Protein AF-A0A930N0J8-F1 (afdb_monomer)

Secondary structure (DSSP, 8-state):
--------------SSSHHHHHHHHHHHHHHHHHHHHTS-SS--------------------EEEEEEEEEEESSSEEESSTTS-HHHHHHHIIIIIHHHHHHHHTTTHHHH---GGG--EEEEEEEEEEEEE-TTS-EEEEEEEEEEEE--GGGHHHHHHHHHHS-SS-EEEE---SS-EEEEEEEETTEEEEEEEETTS-HHHHHHHHHHHTT----

Structure (mmCIF, N/CA/C/O backbone):
data_AF-A0A930N0J8-F1
#
_entry.id   AF-A0A930N0J8-F1
#
loop_
_atom_site.group_PDB
_atom_site.id
_atom_site.type_symbol
_atom_site.label_atom_id
_atom_site.label_alt_id
_atom_site.label_comp_id
_atom_site.label_asym_id
_atom_site.label_entity_id
_atom_site.label_seq_id
_atom_site.pdbx_PDB_ins_code
_atom_site.Cartn_x
_atom_site.Cartn_y
_atom_site.Cartn_z
_atom_site.occupancy
_atom_site.B_iso_or_equiv
_atom_site.auth_seq_id
_atom_site.auth_comp_id
_atom_site.auth_asym_id
_atom_site.auth_atom_id
_atom_site.pdbx_PDB_model_num
ATOM 1 N N . MET A 1 1 ? 17.082 55.691 49.654 1.00 39.12 1 MET A N 1
ATOM 2 C CA . MET A 1 1 ? 15.892 55.196 48.925 1.00 39.12 1 MET A CA 1
ATOM 3 C C . MET A 1 1 ? 16.094 55.458 47.441 1.00 39.12 1 MET A C 1
ATOM 5 O O . MET A 1 1 ? 16.153 56.615 47.057 1.00 39.12 1 MET A O 1
ATOM 9 N N . LYS A 1 2 ? 16.298 54.411 46.633 1.00 41.03 2 LYS A N 1
ATOM 10 C CA . LYS A 1 2 ? 16.442 54.502 45.169 1.00 41.03 2 LYS A CA 1
ATOM 11 C C . LYS A 1 2 ? 15.221 53.832 44.535 1.00 41.03 2 LYS A C 1
ATOM 13 O O . LYS A 1 2 ? 14.945 52.677 44.855 1.00 41.03 2 LYS A O 1
ATOM 18 N N . LEU A 1 3 ? 14.477 54.574 43.712 1.00 36.47 3 LEU A N 1
ATOM 19 C CA . LEU A 1 3 ? 13.328 54.068 42.960 1.00 36.47 3 LEU A CA 1
ATOM 20 C C . LEU A 1 3 ? 13.784 52.970 41.984 1.00 36.47 3 LEU A C 1
ATOM 22 O O . LEU A 1 3 ? 14.744 53.157 41.241 1.00 36.47 3 LEU A O 1
ATOM 26 N N . ARG A 1 4 ? 13.085 51.829 41.984 1.00 38.75 4 ARG A N 1
ATOM 27 C CA . ARG A 1 4 ? 13.180 50.814 40.928 1.00 38.75 4 ARG A CA 1
ATOM 28 C C . ARG A 1 4 ? 12.358 51.291 39.732 1.00 38.75 4 ARG A C 1
ATOM 30 O O . ARG A 1 4 ? 11.132 51.247 39.785 1.00 38.75 4 ARG A O 1
ATOM 37 N N . GLU A 1 5 ? 13.019 51.713 38.662 1.00 43.97 5 GLU A N 1
ATOM 38 C CA . GLU A 1 5 ? 12.367 51.925 37.369 1.00 43.97 5 GLU A CA 1
ATOM 39 C C . GLU A 1 5 ? 12.076 50.572 36.711 1.00 43.97 5 GLU A C 1
ATOM 41 O O . GLU A 1 5 ? 12.981 49.831 36.320 1.00 43.97 5 GLU A O 1
ATOM 46 N N . ILE A 1 6 ? 10.791 50.240 36.590 1.00 47.41 6 ILE A N 1
ATOM 47 C CA . ILE A 1 6 ? 10.314 49.095 35.816 1.00 47.41 6 ILE A CA 1
ATOM 48 C C . ILE A 1 6 ? 10.402 49.479 34.337 1.00 47.41 6 ILE A C 1
ATOM 50 O O . ILE A 1 6 ? 9.500 50.109 33.790 1.00 47.41 6 ILE A O 1
ATOM 54 N N . HIS A 1 7 ? 11.493 49.097 33.679 1.00 39.03 7 HIS A N 1
ATOM 55 C CA . HIS A 1 7 ? 11.584 49.178 32.226 1.00 39.03 7 HIS A CA 1
ATOM 56 C C . HIS A 1 7 ? 10.844 47.986 31.617 1.00 39.03 7 HIS A C 1
ATOM 58 O O . HIS A 1 7 ? 11.277 46.837 31.699 1.00 39.03 7 HIS A O 1
ATOM 64 N N . ARG A 1 8 ? 9.691 48.264 31.008 1.00 40.34 8 ARG A N 1
ATOM 65 C CA . ARG A 1 8 ? 8.953 47.304 30.187 1.00 40.34 8 ARG A CA 1
ATOM 66 C C . ARG A 1 8 ? 9.750 47.061 28.904 1.00 40.34 8 ARG A C 1
ATOM 68 O O . ARG A 1 8 ? 9.771 47.914 28.023 1.00 40.34 8 ARG A O 1
ATOM 75 N N . VAL A 1 9 ? 10.378 45.895 28.780 1.00 40.72 9 VAL A N 1
ATOM 76 C CA . VAL A 1 9 ? 10.936 45.438 27.501 1.00 40.72 9 VAL A CA 1
ATOM 77 C C . VAL A 1 9 ? 9.766 45.048 26.600 1.00 40.72 9 VAL A C 1
ATOM 79 O O . VAL A 1 9 ? 9.185 43.973 26.733 1.00 40.72 9 VAL A O 1
ATOM 82 N N . VAL A 1 10 ? 9.376 45.958 25.712 1.00 40.47 10 VAL A N 1
ATOM 83 C CA . VAL A 1 10 ? 8.463 45.666 24.605 1.00 40.47 10 VAL A CA 1
ATOM 84 C C . VAL A 1 10 ? 9.314 45.193 23.430 1.00 40.47 10 VAL A C 1
ATOM 86 O O . VAL A 1 10 ? 10.113 45.955 22.891 1.00 40.47 10 VAL A O 1
ATOM 89 N N . SER A 1 11 ? 9.148 43.931 23.031 1.00 36.12 11 SER A N 1
ATOM 90 C CA . SER A 1 11 ? 9.659 43.444 21.749 1.00 36.12 11 SER A CA 1
ATOM 91 C C . SER A 1 11 ? 8.853 44.092 20.621 1.00 36.12 11 SER A C 1
ATOM 93 O O . SER A 1 11 ? 7.740 43.669 20.312 1.00 36.12 11 SER A O 1
ATOM 95 N N . ASN A 1 12 ? 9.404 45.146 20.021 1.00 45.00 12 ASN A N 1
ATOM 96 C CA . ASN A 1 12 ? 8.947 45.670 18.737 1.00 45.00 12 ASN A CA 1
ATOM 97 C C . ASN A 1 12 ? 9.607 44.851 17.625 1.00 45.00 12 ASN A C 1
ATOM 99 O O . ASN A 1 12 ? 10.662 45.217 17.109 1.00 45.00 12 ASN A O 1
ATOM 103 N N . GLN A 1 13 ? 8.998 43.727 17.254 1.00 43.38 13 GLN A N 1
ATOM 104 C CA . GLN A 1 13 ? 9.454 42.938 16.112 1.00 43.38 13 GLN A CA 1
ATOM 105 C C . GLN A 1 13 ? 8.285 42.597 15.186 1.00 43.38 13 GLN A C 1
ATOM 107 O O . GLN A 1 13 ? 7.874 41.452 15.050 1.00 43.38 13 GLN A O 1
ATOM 112 N N . THR A 1 14 ? 7.746 43.623 14.527 1.00 44.25 14 THR A N 1
ATOM 113 C CA . THR A 1 14 ? 6.679 43.490 13.519 1.00 44.25 14 THR A CA 1
ATOM 114 C C . THR A 1 14 ? 7.153 43.661 12.076 1.00 44.25 14 THR A C 1
ATOM 116 O O . THR A 1 14 ? 6.328 43.700 11.171 1.00 44.25 14 THR A O 1
ATOM 119 N N . ILE A 1 15 ? 8.461 43.724 11.799 1.00 48.19 15 ILE A N 1
ATOM 120 C CA . ILE A 1 15 ? 8.955 43.868 10.418 1.00 48.19 15 ILE A CA 1
ATOM 121 C C . ILE A 1 15 ? 10.244 43.060 10.226 1.00 48.19 15 ILE A C 1
ATOM 123 O O . ILE A 1 15 ? 11.336 43.599 10.371 1.00 48.19 15 ILE A O 1
ATOM 127 N N . LYS A 1 16 ? 10.150 41.759 9.906 1.00 41.06 16 LYS A N 1
ATOM 128 C CA . LYS A 1 16 ? 11.307 41.032 9.331 1.00 41.06 16 LYS A CA 1
ATOM 129 C C . LYS A 1 16 ? 11.035 39.773 8.496 1.00 41.06 16 LYS A C 1
ATOM 131 O O . LYS A 1 16 ? 11.996 39.216 7.984 1.00 41.06 16 LYS A O 1
ATOM 136 N N . ASN A 1 17 ? 9.783 39.366 8.259 1.00 41.06 17 ASN A N 1
ATOM 137 C CA . ASN A 1 17 ? 9.509 38.128 7.499 1.00 41.06 17 ASN A CA 1
ATOM 138 C C . ASN A 1 17 ? 8.880 38.338 6.114 1.00 41.06 17 ASN A C 1
ATOM 140 O O . ASN A 1 17 ? 8.874 37.419 5.302 1.00 41.06 17 ASN A O 1
ATOM 144 N N . THR A 1 18 ? 8.402 39.540 5.789 1.00 38.47 18 THR A N 1
ATOM 145 C CA . THR A 1 18 ? 7.712 39.779 4.509 1.00 38.47 18 THR A CA 1
ATOM 146 C C . THR A 1 18 ? 8.677 39.980 3.337 1.00 38.47 18 THR A C 1
ATOM 148 O O . THR A 1 18 ? 8.346 39.659 2.198 1.00 38.47 18 THR A O 1
ATOM 151 N N . TYR A 1 19 ? 9.890 40.477 3.600 1.00 36.91 19 TYR A N 1
ATOM 152 C CA . TYR A 1 19 ? 10.878 40.731 2.547 1.00 36.91 19 TYR A CA 1
ATOM 153 C C . TYR A 1 19 ? 11.570 39.447 2.075 1.00 36.91 19 TYR A C 1
ATOM 155 O O . TYR A 1 19 ? 11.772 39.278 0.878 1.00 36.91 19 TYR A O 1
ATOM 163 N N . LEU A 1 20 ? 11.848 38.500 2.975 1.00 38.47 20 LEU A N 1
ATOM 164 C CA . LEU A 1 20 ? 12.579 37.267 2.652 1.00 38.47 20 LEU A CA 1
ATOM 165 C C . LEU A 1 20 ? 11.786 36.331 1.719 1.00 38.47 20 LEU A C 1
ATOM 167 O O . LEU A 1 20 ? 12.357 35.744 0.803 1.00 38.47 20 LEU A O 1
ATOM 171 N N . VAL A 1 21 ? 10.458 36.279 1.874 1.00 40.66 21 VAL A N 1
ATOM 172 C CA . VAL A 1 21 ? 9.562 35.492 1.004 1.00 40.66 21 VAL A CA 1
ATOM 173 C C . VAL A 1 21 ? 9.484 36.079 -0.410 1.00 40.66 21 VAL A C 1
ATOM 175 O O . VAL A 1 21 ? 9.477 35.331 -1.385 1.00 40.66 21 VAL A O 1
ATOM 178 N N . LYS A 1 22 ? 9.491 37.414 -0.552 1.00 39.16 22 LYS A N 1
ATOM 179 C CA . LYS A 1 22 ? 9.454 38.071 -1.871 1.00 39.16 22 LYS A CA 1
ATOM 180 C C . LYS A 1 22 ? 10.703 37.778 -2.705 1.00 39.16 22 LYS A C 1
ATOM 182 O O . LYS A 1 22 ? 10.576 37.523 -3.898 1.00 39.16 22 LYS A O 1
ATOM 187 N N . TYR A 1 23 ? 11.887 37.773 -2.090 1.00 43.28 23 TYR A N 1
ATOM 188 C CA . TYR A 1 23 ? 13.125 37.468 -2.814 1.00 43.28 23 TYR A CA 1
ATOM 189 C C . TYR A 1 23 ? 13.224 35.990 -3.207 1.00 43.28 23 TYR A C 1
ATOM 191 O O . TYR A 1 23 ? 13.693 35.700 -4.303 1.00 43.28 23 TYR A O 1
ATOM 199 N N . PHE A 1 24 ? 12.724 35.066 -2.380 1.00 45.41 24 PHE A N 1
ATOM 200 C CA . PHE A 1 24 ? 12.765 33.632 -2.688 1.00 45.41 24 PHE A CA 1
ATOM 201 C C . PHE A 1 24 ? 11.852 33.258 -3.867 1.00 45.41 24 PHE A C 1
ATOM 203 O O . PHE A 1 24 ? 12.261 32.510 -4.752 1.00 45.41 24 PHE A O 1
ATOM 210 N N . VAL A 1 25 ? 10.644 33.833 -3.926 1.00 52.09 25 VAL A N 1
ATOM 211 C CA . VAL A 1 25 ? 9.700 33.601 -5.034 1.00 52.09 25 VAL A CA 1
ATOM 212 C C . VAL A 1 25 ? 10.220 34.215 -6.334 1.00 52.09 25 VAL A C 1
ATOM 214 O O . VAL A 1 25 ? 10.219 33.546 -7.365 1.00 52.09 25 VAL A O 1
ATOM 217 N N . SER A 1 26 ? 10.735 35.449 -6.294 1.00 46.44 26 SER A N 1
ATOM 218 C CA . SER A 1 26 ? 11.316 36.079 -7.486 1.00 46.44 26 SER A CA 1
ATOM 219 C C . SER A 1 26 ? 12.571 35.355 -7.980 1.00 46.44 26 SER A C 1
ATOM 221 O O . SER A 1 26 ? 12.750 35.229 -9.187 1.00 46.44 26 SER A O 1
ATOM 223 N N . PHE A 1 27 ? 13.412 34.831 -7.081 1.00 50.72 27 PHE A N 1
ATOM 224 C CA . PHE A 1 27 ? 14.587 34.044 -7.462 1.00 50.72 27 PHE A CA 1
ATOM 225 C C . PHE A 1 27 ? 14.191 32.713 -8.114 1.00 50.72 27 PHE A C 1
ATOM 227 O O . PHE A 1 27 ? 14.761 32.343 -9.135 1.00 50.72 27 PHE A O 1
ATOM 234 N N . PHE A 1 28 ? 13.166 32.031 -7.592 1.00 52.44 28 PHE A N 1
ATOM 235 C CA . PHE A 1 28 ? 12.668 30.783 -8.173 1.00 52.44 28 PHE A CA 1
ATOM 236 C C . PHE A 1 28 ? 12.052 31.001 -9.562 1.00 52.44 28 PHE A C 1
ATOM 238 O O . PHE A 1 28 ? 12.331 30.245 -10.490 1.00 52.44 28 PHE A O 1
ATOM 245 N N . VAL A 1 29 ? 11.270 32.069 -9.749 1.00 53.34 29 VAL A N 1
ATOM 246 C CA . VAL A 1 29 ? 10.696 32.421 -11.060 1.00 53.34 29 VAL A CA 1
ATOM 247 C C . VA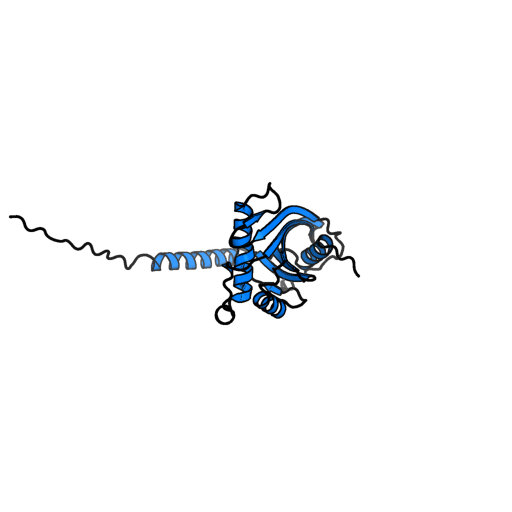L A 1 29 ? 11.793 32.785 -12.065 1.00 53.34 29 VAL A C 1
ATOM 249 O O . VAL A 1 29 ? 11.749 32.324 -13.205 1.00 53.34 29 VAL A O 1
ATOM 252 N N . LEU A 1 30 ? 12.813 33.542 -11.645 1.00 51.47 30 LEU A N 1
ATOM 253 C CA . LEU A 1 30 ? 13.926 33.931 -12.515 1.00 51.47 30 LEU A CA 1
ATOM 254 C C . LEU A 1 30 ? 14.804 32.730 -12.905 1.00 51.47 30 LEU A C 1
ATOM 256 O O . LEU A 1 30 ? 15.199 32.615 -14.061 1.00 51.47 30 LEU A O 1
ATOM 260 N N . PHE A 1 31 ? 15.063 31.806 -11.974 1.00 55.22 31 PHE A N 1
ATOM 261 C CA . PHE A 1 31 ? 15.850 30.598 -12.238 1.00 55.22 31 PHE A CA 1
ATOM 262 C C . PHE A 1 31 ? 15.134 29.650 -13.216 1.00 55.22 31 PHE A C 1
ATOM 264 O O . PHE A 1 31 ? 15.762 29.121 -14.130 1.00 55.22 31 PHE A O 1
ATOM 271 N N . ASN A 1 32 ? 13.807 29.510 -13.103 1.00 51.34 32 ASN A N 1
ATOM 272 C CA . ASN A 1 32 ? 13.008 28.744 -14.068 1.00 51.34 32 ASN A CA 1
ATOM 273 C C . ASN A 1 32 ? 12.959 29.420 -15.454 1.00 51.34 32 ASN A C 1
ATOM 275 O O . ASN A 1 32 ? 13.090 28.743 -16.469 1.00 51.34 32 ASN A O 1
ATOM 279 N N . LEU A 1 33 ? 12.847 30.752 -15.524 1.00 51.88 33 LEU A N 1
ATOM 280 C CA . LEU A 1 33 ? 12.885 31.500 -16.793 1.00 51.88 33 LEU A CA 1
ATOM 281 C C . LEU A 1 33 ? 14.251 31.430 -17.497 1.00 51.88 33 LEU A C 1
ATOM 283 O O . LEU A 1 33 ? 14.313 31.390 -18.728 1.00 51.88 33 LEU A O 1
ATOM 287 N N . LEU A 1 34 ? 15.347 31.374 -16.739 1.00 49.16 34 LEU A N 1
ATOM 288 C CA . LEU A 1 34 ? 16.695 31.195 -17.286 1.00 49.16 34 LEU A CA 1
ATOM 289 C C . LEU A 1 34 ? 16.916 29.774 -17.831 1.00 49.16 34 LEU A C 1
ATOM 291 O O . LEU A 1 34 ? 17.590 29.611 -18.847 1.00 49.16 34 LEU A O 1
ATOM 295 N N . PHE A 1 35 ? 16.293 28.758 -17.228 1.00 49.25 35 PHE A N 1
ATOM 296 C CA . PHE A 1 35 ? 16.301 27.387 -17.757 1.00 49.25 35 PHE A CA 1
ATOM 297 C C . PHE A 1 35 ? 15.449 27.228 -19.024 1.00 49.25 35 PHE A C 1
ATOM 299 O O . PHE A 1 35 ? 15.808 26.461 -19.910 1.00 49.25 35 PHE A O 1
ATOM 306 N N . VAL A 1 36 ? 14.357 27.986 -19.157 1.00 49.09 36 VAL A N 1
ATOM 307 C CA . VAL A 1 36 ? 13.524 27.965 -20.372 1.00 49.09 36 VAL A CA 1
ATOM 308 C C . VAL A 1 36 ? 14.188 28.721 -21.531 1.00 49.09 36 VAL A C 1
ATOM 310 O O . VAL A 1 36 ? 14.097 28.287 -22.675 1.00 49.09 36 VAL A O 1
ATOM 313 N N . SER A 1 37 ? 14.907 29.814 -21.256 1.00 42.00 37 SER A N 1
ATOM 314 C CA . SER A 1 37 ? 15.548 30.637 -22.299 1.00 42.00 37 SER A CA 1
ATOM 315 C C . SER A 1 37 ? 16.919 30.127 -22.769 1.00 42.00 37 SER A C 1
ATOM 317 O O . SER A 1 37 ? 17.360 30.486 -23.858 1.00 42.00 37 SER A O 1
ATOM 319 N N . SER A 1 38 ? 17.575 29.244 -22.008 1.00 42.59 38 SER A N 1
ATOM 320 C CA . SER A 1 38 ? 18.830 28.590 -22.422 1.00 42.59 38 SER A CA 1
ATOM 321 C C . SER A 1 38 ? 18.627 27.382 -23.348 1.00 42.59 38 SER A C 1
ATOM 323 O O . SER A 1 38 ? 19.588 26.920 -23.959 1.00 42.59 38 SER A O 1
ATOM 325 N N . VAL A 1 39 ? 17.384 26.913 -23.523 1.00 44.16 39 VAL A N 1
ATOM 326 C CA . VAL A 1 39 ? 17.029 25.846 -24.482 1.00 44.16 39 VAL A CA 1
ATOM 327 C C . VAL A 1 39 ? 16.591 26.415 -25.843 1.00 44.16 39 VAL A C 1
ATOM 329 O O . VAL A 1 39 ? 16.524 25.695 -26.835 1.00 44.16 39 VAL A O 1
ATOM 332 N N . THR A 1 40 ? 16.371 27.727 -25.955 1.00 43.03 40 THR A N 1
ATOM 333 C CA . THR A 1 40 ? 15.938 28.381 -27.201 1.00 43.03 40 THR A CA 1
ATOM 334 C C . THR A 1 40 ? 17.083 29.103 -27.905 1.00 43.03 40 THR A C 1
ATOM 336 O O . THR A 1 40 ? 17.047 30.318 -28.072 1.00 43.03 40 THR A O 1
ATOM 339 N N . ALA A 1 41 ? 18.111 28.367 -28.322 1.00 40.25 41 ALA A N 1
ATOM 340 C CA . ALA A 1 41 ? 19.052 28.836 -29.340 1.00 40.25 41 ALA A CA 1
ATOM 341 C C . ALA A 1 41 ? 19.795 27.662 -29.991 1.00 40.25 41 ALA A C 1
ATOM 343 O O . ALA A 1 41 ? 21.007 27.528 -29.831 1.00 40.25 41 ALA A O 1
ATOM 344 N N . LYS A 1 42 ? 19.067 26.812 -30.723 1.00 33.81 42 LYS A N 1
ATOM 345 C CA . LYS A 1 42 ? 19.501 26.297 -32.030 1.00 33.81 42 LYS A CA 1
ATOM 346 C C . LYS A 1 42 ? 18.413 25.439 -32.671 1.00 33.81 42 LYS A C 1
ATOM 348 O O . LYS A 1 42 ? 17.952 24.464 -32.098 1.00 33.81 42 LYS A O 1
ATOM 353 N N . ASP A 1 43 ? 18.087 25.859 -33.883 1.00 32.88 43 ASP A N 1
ATOM 354 C CA . ASP A 1 43 ? 17.520 25.094 -34.984 1.00 32.88 43 ASP A CA 1
ATOM 355 C C . ASP A 1 43 ? 16.038 24.690 -34.936 1.00 32.88 43 ASP A C 1
ATOM 357 O O . ASP A 1 43 ? 15.552 23.815 -34.227 1.00 32.88 43 ASP A O 1
ATOM 361 N N . THR A 1 44 ? 15.337 25.389 -35.823 1.00 41.84 44 THR A N 1
ATOM 362 C CA . THR A 1 44 ? 14.033 25.145 -36.418 1.00 41.84 44 THR A CA 1
ATOM 363 C C . THR A 1 44 ? 13.789 23.687 -36.814 1.00 41.84 44 THR A C 1
ATOM 365 O O . THR A 1 44 ? 14.370 23.192 -37.775 1.00 41.84 44 THR A O 1
ATOM 368 N N . SER A 1 45 ? 12.802 23.054 -36.190 1.00 31.20 45 SER A N 1
ATOM 369 C CA . SER A 1 45 ? 11.738 22.332 -36.898 1.00 31.20 45 SER A CA 1
ATOM 370 C C . SER A 1 45 ? 10.544 22.203 -35.951 1.00 31.20 45 SER A C 1
ATOM 372 O O . SER A 1 45 ? 10.706 22.152 -34.735 1.00 31.20 45 SER A O 1
ATOM 374 N N . SER A 1 46 ? 9.331 22.274 -36.488 1.00 37.06 46 SER A N 1
ATOM 375 C CA . SER A 1 46 ? 8.085 22.259 -35.725 1.00 37.06 46 SER A CA 1
ATOM 376 C C . SER A 1 46 ? 7.969 20.998 -34.861 1.00 37.06 46 SER A C 1
ATOM 378 O O . SER A 1 46 ? 7.579 19.939 -35.352 1.00 37.06 46 SER A O 1
ATOM 380 N N . CYS A 1 47 ? 8.261 21.105 -33.566 1.00 29.94 47 CYS A N 1
ATOM 381 C CA . CYS A 1 47 ? 7.941 20.052 -32.614 1.00 29.94 47 CYS A CA 1
ATOM 382 C C . CYS A 1 47 ? 6.444 20.109 -32.311 1.00 29.94 47 CYS A C 1
ATOM 384 O O . CYS A 1 47 ? 5.990 20.817 -31.413 1.00 29.94 47 CYS A O 1
ATOM 386 N N . HIS A 1 48 ? 5.678 19.343 -33.085 1.00 28.09 48 HIS A N 1
ATOM 387 C CA . HIS A 1 48 ? 4.426 18.781 -32.609 1.00 28.09 48 HIS A CA 1
ATOM 388 C C . HIS A 1 48 ? 4.691 18.149 -31.239 1.00 28.09 48 HIS A C 1
ATOM 390 O O . HIS A 1 48 ? 5.422 17.167 -31.125 1.00 28.09 48 HIS A O 1
ATOM 396 N N . THR A 1 49 ? 4.112 18.718 -30.185 1.00 33.56 49 THR A N 1
ATOM 397 C CA . THR A 1 49 ? 3.981 18.077 -28.877 1.00 33.56 49 THR A CA 1
ATOM 398 C C . THR A 1 49 ? 3.000 16.919 -29.013 1.00 33.56 49 THR A C 1
ATOM 400 O O . THR A 1 49 ? 1.839 16.979 -28.621 1.00 33.56 49 THR A O 1
ATOM 403 N N . THR A 1 50 ? 3.473 15.844 -29.624 1.00 32.94 50 THR A N 1
ATOM 404 C CA . THR A 1 50 ? 2.883 14.519 -29.523 1.00 32.94 50 THR A CA 1
ATOM 405 C C . THR A 1 50 ? 3.934 13.691 -28.809 1.00 32.94 50 THR A C 1
ATOM 407 O O . THR A 1 50 ? 4.821 13.112 -29.425 1.00 32.94 50 THR A O 1
ATOM 410 N N . LEU A 1 51 ? 3.874 13.685 -27.474 1.00 36.72 51 LEU A N 1
ATOM 411 C CA . LEU A 1 51 ? 4.507 12.648 -26.660 1.00 36.72 51 LEU A CA 1
ATOM 412 C C . LEU A 1 51 ? 3.742 11.347 -26.938 1.00 36.72 51 LEU A C 1
ATOM 414 O O . LEU A 1 51 ? 2.896 10.904 -26.168 1.00 36.72 51 LEU A O 1
ATOM 418 N N . GLN A 1 52 ? 3.975 10.794 -28.125 1.00 30.72 52 GLN A N 1
ATOM 419 C CA . GLN A 1 52 ? 3.639 9.429 -28.470 1.00 30.72 52 GLN A CA 1
ATOM 420 C C . GLN A 1 52 ? 4.745 8.579 -27.850 1.00 30.72 52 GLN A C 1
ATOM 422 O O . GLN A 1 52 ? 5.783 8.346 -28.462 1.00 30.72 52 GLN A O 1
ATOM 427 N N . PHE A 1 53 ? 4.542 8.162 -26.599 1.00 35.62 53 PHE A N 1
ATOM 428 C CA . PHE A 1 53 ? 5.264 7.016 -26.060 1.00 35.62 53 PHE A CA 1
ATOM 429 C C . PHE A 1 53 ? 4.850 5.816 -26.906 1.00 35.62 53 PHE A C 1
ATOM 431 O O . PHE A 1 53 ? 3.754 5.272 -26.762 1.00 35.62 53 PHE A O 1
ATOM 438 N N . LEU A 1 54 ? 5.686 5.479 -27.882 1.00 33.00 54 LEU A N 1
ATOM 439 C CA . LEU A 1 54 ? 5.485 4.332 -28.748 1.00 33.00 54 LEU A CA 1
ATOM 440 C C . LEU A 1 54 ? 5.870 3.105 -27.924 1.00 33.00 54 LEU A C 1
ATOM 442 O O . LEU A 1 54 ? 7.023 2.693 -27.865 1.00 33.00 54 LEU A O 1
ATOM 446 N N . HIS A 1 55 ? 4.878 2.591 -27.204 1.00 43.00 55 HIS A N 1
ATOM 447 C CA . HIS A 1 55 ? 5.019 1.503 -26.256 1.00 43.00 55 HIS A CA 1
ATOM 448 C C . HIS A 1 55 ? 5.427 0.228 -27.017 1.00 43.00 55 HIS A C 1
ATOM 450 O O . HIS A 1 55 ? 4.610 -0.413 -27.680 1.00 43.00 55 HIS A O 1
ATOM 456 N N . LYS A 1 56 ? 6.716 -0.133 -26.976 1.00 42.84 56 LYS A N 1
ATOM 457 C CA . LYS A 1 56 ? 7.162 -1.466 -27.396 1.00 42.84 56 LYS A CA 1
ATOM 458 C C . LYS A 1 56 ? 6.711 -2.468 -26.334 1.00 42.84 56 LYS A C 1
ATOM 460 O O . LYS A 1 56 ? 7.401 -2.714 -25.347 1.00 42.84 56 LYS A O 1
ATOM 465 N N . ASP A 1 57 ? 5.554 -3.079 -26.562 1.00 47.62 57 ASP A N 1
ATOM 466 C CA . ASP A 1 57 ? 5.191 -4.345 -25.931 1.00 47.62 57 ASP A CA 1
ATOM 467 C C . ASP A 1 57 ? 6.289 -5.380 -26.231 1.00 47.62 57 ASP A C 1
ATOM 469 O O . ASP A 1 57 ? 6.464 -5.753 -27.388 1.00 47.62 57 ASP A O 1
ATOM 473 N N . SER A 1 58 ? 7.068 -5.811 -25.224 1.00 43.12 58 SER A N 1
ATOM 474 C CA . SER A 1 58 ? 7.683 -7.166 -25.152 1.00 43.12 58 SER A CA 1
ATOM 475 C C . SER A 1 58 ? 8.790 -7.372 -24.099 1.00 43.12 58 SER A C 1
ATOM 477 O O . SER A 1 58 ? 9.457 -8.407 -24.135 1.00 43.12 58 SER A O 1
ATOM 479 N N . CYS A 1 59 ? 9.012 -6.496 -23.114 1.00 43.91 59 CYS A N 1
ATOM 480 C CA . CYS A 1 59 ? 9.955 -6.852 -22.044 1.00 43.91 59 CYS A CA 1
ATOM 481 C C . CYS A 1 59 ? 9.280 -7.710 -20.966 1.00 43.91 59 CYS A C 1
ATOM 483 O O . CYS A 1 59 ? 8.429 -7.243 -20.216 1.00 43.91 59 CYS A O 1
ATOM 485 N N . LYS A 1 60 ? 9.702 -8.978 -20.887 1.00 47.47 60 LYS A N 1
ATOM 486 C CA .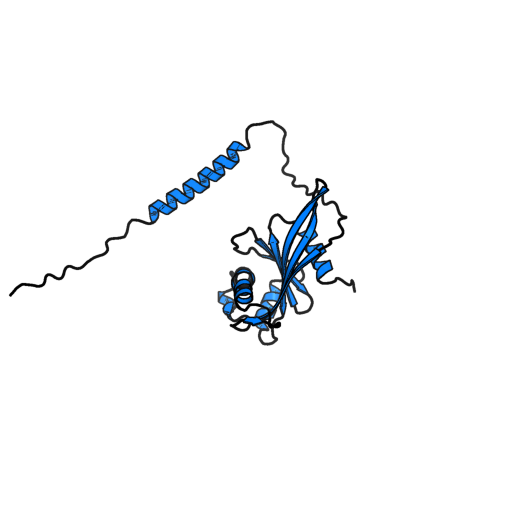 LYS A 1 60 ? 9.533 -9.849 -19.720 1.00 47.47 60 LYS A CA 1
ATOM 487 C C . LYS A 1 60 ? 9.953 -9.054 -18.475 1.00 47.47 60 LYS A C 1
ATOM 489 O O . LYS A 1 60 ? 11.115 -8.672 -18.361 1.00 47.47 60 LYS A O 1
ATOM 494 N N . THR A 1 61 ? 9.003 -8.732 -17.604 1.00 56.06 61 THR A N 1
ATOM 495 C CA . THR A 1 61 ? 9.237 -7.921 -16.4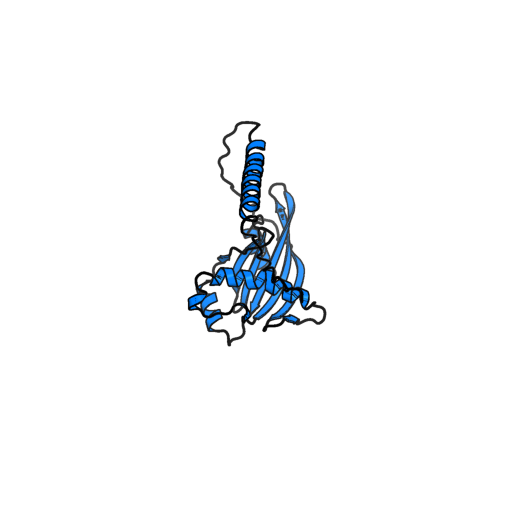05 1.00 56.06 61 THR A CA 1
ATOM 496 C C . THR A 1 61 ? 9.871 -8.784 -15.322 1.00 56.06 61 THR A C 1
ATOM 498 O O . THR A 1 61 ? 9.197 -9.306 -14.436 1.00 56.06 61 THR A O 1
ATOM 501 N N . ASP A 1 62 ? 11.188 -8.961 -15.413 1.00 74.75 62 ASP A N 1
ATOM 502 C CA . ASP A 1 62 ? 11.973 -9.480 -14.300 1.00 74.75 62 ASP A CA 1
ATOM 503 C C . ASP A 1 62 ? 12.056 -8.376 -13.230 1.00 74.75 62 ASP A C 1
ATOM 505 O O . ASP A 1 62 ? 12.575 -7.282 -13.466 1.00 74.75 62 ASP A O 1
ATOM 509 N N . PHE A 1 63 ? 11.502 -8.649 -12.048 1.00 85.06 63 PHE A N 1
ATOM 510 C CA . PHE A 1 63 ? 11.559 -7.749 -10.898 1.00 85.06 63 PHE A CA 1
ATOM 511 C C . PHE A 1 63 ? 12.301 -8.400 -9.734 1.00 85.06 63 PHE A C 1
ATOM 513 O O . PHE A 1 63 ? 12.321 -9.621 -9.570 1.00 85.06 63 PHE A O 1
ATOM 520 N N . LYS A 1 64 ? 12.891 -7.563 -8.882 1.00 89.31 64 LYS A N 1
ATOM 521 C CA . LYS A 1 64 ? 13.560 -7.972 -7.651 1.00 89.31 64 LYS A CA 1
ATOM 522 C C . LYS A 1 64 ? 12.891 -7.313 -6.453 1.00 89.31 64 LYS A C 1
ATOM 524 O O . LYS A 1 64 ? 12.722 -6.097 -6.427 1.00 89.31 64 LYS A O 1
ATOM 529 N N . VAL A 1 65 ? 12.580 -8.115 -5.438 1.00 88.44 65 VAL A N 1
ATOM 530 C CA . VAL A 1 65 ? 12.199 -7.611 -4.115 1.00 88.44 65 VAL A CA 1
ATOM 531 C C . VAL A 1 65 ? 13.457 -7.103 -3.415 1.00 88.44 65 VAL A C 1
ATOM 533 O O . VAL A 1 65 ? 14.383 -7.873 -3.159 1.00 88.44 65 VAL A O 1
ATOM 536 N N . LEU A 1 66 ? 13.510 -5.798 -3.162 1.00 89.12 66 LEU A N 1
ATOM 537 C CA . LEU A 1 66 ? 14.603 -5.144 -2.444 1.00 89.12 66 LEU A CA 1
ATOM 538 C C . LEU A 1 66 ? 14.340 -5.087 -0.939 1.00 89.12 66 LEU A C 1
ATOM 540 O O . LEU A 1 66 ? 15.267 -5.255 -0.153 1.00 89.12 66 LEU A O 1
ATOM 544 N N . GLU A 1 67 ? 13.084 -4.883 -0.550 1.00 90.12 67 GLU A N 1
ATOM 545 C CA . GLU A 1 67 ? 12.650 -4.860 0.844 1.00 90.12 67 GLU A CA 1
ATOM 546 C C . GLU A 1 67 ? 11.276 -5.519 0.968 1.00 90.12 67 GLU A C 1
ATOM 548 O O . GLU A 1 67 ? 10.423 -5.366 0.092 1.00 90.12 67 GLU A O 1
ATOM 553 N N . PHE A 1 68 ? 11.073 -6.254 2.060 1.00 90.81 68 PHE A N 1
ATOM 554 C CA . PHE A 1 68 ? 9.789 -6.832 2.431 1.00 90.81 68 PHE A CA 1
ATOM 555 C C . PHE A 1 68 ? 9.612 -6.734 3.946 1.00 90.81 68 PHE A C 1
ATOM 557 O O . PHE A 1 68 ? 10.465 -7.196 4.704 1.00 90.81 68 PHE A O 1
ATOM 564 N N . ILE A 1 69 ? 8.522 -6.107 4.383 1.00 92.50 69 ILE A N 1
ATOM 565 C CA . ILE A 1 69 ? 8.222 -5.850 5.792 1.00 92.50 69 ILE A CA 1
ATOM 566 C C . ILE A 1 69 ? 6.747 -6.164 6.045 1.00 92.50 69 ILE A C 1
ATOM 568 O O . ILE A 1 69 ? 5.856 -5.568 5.441 1.00 92.50 69 ILE A O 1
ATOM 572 N N . GLU A 1 70 ? 6.478 -7.056 6.998 1.00 94.56 70 GLU A N 1
ATOM 573 C CA . GLU A 1 70 ? 5.126 -7.302 7.503 1.00 94.56 70 GLU A CA 1
ATOM 574 C C . GLU A 1 70 ? 4.946 -6.708 8.902 1.00 94.56 70 GLU A C 1
ATOM 576 O O . GLU A 1 70 ? 5.744 -6.948 9.816 1.00 94.56 70 GLU A O 1
ATOM 581 N N . TYR A 1 71 ? 3.868 -5.952 9.098 1.00 95.06 71 TYR A N 1
ATOM 582 C CA . TYR A 1 71 ? 3.560 -5.345 10.391 1.00 95.06 71 TYR A CA 1
ATOM 583 C C . TYR A 1 71 ? 2.070 -5.072 10.575 1.00 95.06 71 TYR A C 1
ATOM 585 O O . TYR A 1 71 ? 1.311 -4.959 9.618 1.00 95.06 71 TYR A O 1
ATOM 593 N N . ALA A 1 72 ? 1.655 -4.906 11.826 1.00 95.25 72 ALA A N 1
ATOM 594 C CA . ALA A 1 72 ? 0.364 -4.343 12.183 1.00 95.25 72 ALA A CA 1
ATOM 595 C C . ALA A 1 72 ? 0.540 -2.925 12.735 1.00 95.25 72 ALA A C 1
ATOM 597 O O . ALA A 1 72 ? 1.491 -2.622 13.461 1.00 95.25 72 ALA A O 1
ATOM 598 N N . TRP A 1 73 ? -0.398 -2.044 12.410 1.00 95.12 73 TRP A N 1
ATOM 599 C CA . TRP A 1 73 ? -0.490 -0.709 12.974 1.00 95.12 73 TRP A CA 1
ATOM 600 C C . TRP A 1 73 ? -1.757 -0.584 13.813 1.00 95.12 73 TRP A C 1
ATOM 602 O O . TRP A 1 73 ? -2.875 -0.722 13.316 1.00 95.12 73 TRP A O 1
ATOM 612 N N . ASN A 1 74 ? -1.583 -0.287 15.100 1.00 93.19 74 ASN A N 1
ATOM 613 C CA . ASN A 1 74 ? -2.679 0.041 16.006 1.00 93.19 74 ASN A CA 1
ATOM 614 C C . ASN A 1 74 ? -2.233 1.100 17.010 1.00 93.19 74 ASN A C 1
ATOM 616 O O . ASN A 1 74 ? -1.793 0.773 18.112 1.00 93.19 74 ASN A O 1
ATOM 620 N N . LYS A 1 75 ? -2.264 2.373 16.591 1.00 89.44 75 LYS A N 1
ATOM 621 C CA . LYS A 1 75 ? -1.686 3.539 17.302 1.00 89.44 75 LYS A CA 1
ATOM 622 C C . LYS A 1 75 ? -0.170 3.452 17.558 1.00 89.44 75 LYS A C 1
ATOM 624 O O . LYS A 1 75 ? 0.451 4.457 17.893 1.00 89.44 75 LYS A O 1
ATOM 629 N N . LYS A 1 76 ? 0.411 2.262 17.422 1.00 92.25 76 LYS A N 1
ATOM 630 C CA . LYS A 1 76 ? 1.815 1.889 17.547 1.00 92.25 76 LYS A CA 1
ATOM 631 C C . LYS A 1 76 ? 2.124 0.820 16.495 1.00 92.25 76 LYS A C 1
ATOM 633 O O . LYS A 1 76 ? 1.216 0.134 16.018 1.00 92.25 76 LYS A O 1
ATOM 638 N N . ALA A 1 77 ? 3.401 0.700 16.157 1.00 92.75 77 ALA A N 1
ATOM 639 C CA . ALA A 1 77 ? 3.911 -0.305 15.237 1.00 92.75 77 ALA A CA 1
ATOM 640 C C . ALA A 1 77 ? 4.109 -1.651 15.943 1.00 92.75 77 ALA A C 1
ATOM 642 O O . ALA A 1 77 ? 4.710 -1.704 17.017 1.00 92.75 77 ALA A O 1
ATOM 643 N N . TYR A 1 78 ? 3.652 -2.722 15.303 1.00 93.38 78 TYR A N 1
ATOM 644 C CA . TYR A 1 78 ? 3.840 -4.102 15.734 1.00 93.38 78 TYR A CA 1
ATOM 645 C C . TYR A 1 78 ? 4.473 -4.889 14.579 1.00 93.38 78 TYR A C 1
ATOM 647 O O . TYR A 1 78 ? 3.750 -5.301 13.670 1.00 93.38 78 TYR A O 1
ATOM 655 N N . PRO A 1 79 ? 5.806 -5.056 14.551 1.00 92.62 79 PRO A N 1
ATOM 656 C CA . PRO A 1 79 ? 6.453 -5.865 13.525 1.00 92.62 79 PRO A CA 1
ATOM 657 C C . PRO A 1 79 ? 6.032 -7.332 13.666 1.00 92.62 79 PRO A C 1
ATOM 659 O O . PRO A 1 79 ? 5.898 -7.837 14.782 1.00 92.62 79 PRO A O 1
ATOM 662 N N . LYS A 1 80 ? 5.824 -8.020 12.542 1.00 89.12 80 LYS A N 1
ATOM 663 C CA . LYS A 1 80 ? 5.536 -9.461 12.536 1.00 89.12 80 LYS A CA 1
ATOM 664 C C . LYS A 1 80 ? 6.817 -10.292 12.662 1.00 89.12 80 LYS A C 1
ATOM 666 O O . LYS A 1 80 ? 6.795 -11.370 13.248 1.00 89.12 80 LYS A O 1
ATOM 671 N N . GLU A 1 81 ? 7.933 -9.763 12.164 1.00 81.94 81 GLU A N 1
ATOM 672 C CA . GLU A 1 81 ? 9.262 -10.357 12.287 1.00 81.94 81 GLU A CA 1
ATOM 673 C C . GLU A 1 81 ? 10.116 -9.613 13.317 1.00 81.94 81 GLU A C 1
ATOM 675 O O . GLU A 1 81 ? 10.116 -8.387 13.392 1.00 81.94 81 GLU A O 1
ATOM 680 N N . THR A 1 82 ? 10.916 -10.344 14.092 1.00 69.25 82 THR A N 1
ATOM 681 C CA . THR A 1 82 ? 11.750 -9.770 15.163 1.00 69.25 82 THR A CA 1
ATOM 682 C C . THR A 1 82 ? 12.876 -8.861 14.667 1.00 69.25 82 THR A C 1
ATOM 684 O O . THR A 1 82 ? 13.407 -8.078 15.450 1.00 69.25 82 THR A O 1
ATOM 687 N N . ARG A 1 83 ? 13.256 -8.952 13.386 1.00 76.88 83 ARG A N 1
ATOM 688 C CA . ARG A 1 83 ? 14.357 -8.172 12.793 1.00 76.88 83 ARG A CA 1
ATOM 689 C C . ARG A 1 83 ? 13.923 -6.815 12.244 1.00 76.88 83 ARG A C 1
ATOM 691 O O . ARG A 1 83 ? 14.776 -5.965 12.006 1.00 76.88 83 ARG A O 1
ATOM 698 N N . THR A 1 84 ? 12.626 -6.599 12.045 1.00 82.38 84 THR A N 1
ATOM 699 C CA . THR A 1 84 ? 12.109 -5.338 11.512 1.00 82.38 84 THR A CA 1
ATOM 700 C C . THR A 1 84 ? 12.217 -4.235 12.561 1.00 82.38 84 THR A C 1
ATOM 702 O O . THR A 1 84 ? 11.661 -4.337 13.658 1.00 82.38 84 THR A O 1
ATOM 705 N N . ALA A 1 85 ? 12.901 -3.143 12.225 1.00 86.75 85 ALA A N 1
ATOM 706 C CA . ALA A 1 85 ? 13.079 -2.039 13.154 1.00 86.75 85 ALA A CA 1
ATOM 707 C C . ALA A 1 85 ? 11.784 -1.214 13.269 1.00 86.75 85 ALA A C 1
ATOM 709 O O . ALA A 1 85 ? 11.285 -0.667 12.287 1.00 86.75 85 ALA A O 1
ATOM 710 N N . ILE A 1 86 ? 11.267 -1.044 14.490 1.00 90.88 86 ILE A N 1
ATOM 711 C CA . ILE A 1 86 ? 10.091 -0.195 14.771 1.00 90.88 86 ILE A CA 1
ATOM 712 C C . ILE A 1 86 ? 10.199 1.210 14.136 1.00 90.88 86 ILE A C 1
ATOM 714 O O . ILE A 1 86 ? 9.204 1.666 13.564 1.00 90.88 86 ILE A O 1
ATOM 718 N N . PRO A 1 87 ? 11.360 1.904 14.174 1.00 92.75 87 PRO A N 1
ATOM 719 C CA . PRO A 1 87 ? 11.515 3.196 13.507 1.00 92.75 87 PRO A CA 1
ATOM 720 C C . PRO A 1 87 ? 11.215 3.174 12.002 1.00 92.75 87 PRO A C 1
ATOM 722 O O . PRO A 1 87 ? 10.637 4.138 11.505 1.00 92.75 87 PRO A O 1
ATOM 725 N N . GLN A 1 88 ? 11.537 2.085 11.291 1.00 89.81 88 GLN A N 1
ATOM 726 C CA . GLN A 1 88 ? 11.233 1.941 9.859 1.00 89.81 88 GLN A CA 1
ATOM 727 C C . GLN A 1 88 ? 9.720 1.881 9.627 1.00 89.81 88 GLN A C 1
ATOM 729 O O . GLN A 1 88 ? 9.192 2.620 8.803 1.00 89.81 88 GLN A O 1
ATOM 734 N N . ILE A 1 89 ? 8.989 1.097 10.426 1.00 92.19 89 ILE A N 1
ATOM 735 C CA . ILE A 1 89 ? 7.521 1.022 10.332 1.00 92.19 89 ILE A CA 1
ATOM 736 C C . ILE A 1 89 ? 6.876 2.386 10.614 1.00 92.19 89 ILE A C 1
ATOM 738 O O . ILE A 1 89 ? 5.943 2.802 9.926 1.00 92.19 89 ILE A O 1
ATOM 742 N N . VAL A 1 90 ? 7.370 3.102 11.629 1.00 92.38 90 VAL A N 1
ATOM 743 C CA . VAL A 1 90 ? 6.884 4.452 11.955 1.00 92.38 90 VAL A CA 1
ATOM 744 C C . VAL A 1 90 ? 7.146 5.420 10.800 1.00 92.38 90 VAL A C 1
ATOM 746 O O . VAL A 1 90 ? 6.296 6.264 10.518 1.00 92.38 90 VAL A O 1
ATOM 749 N N . HIS A 1 91 ? 8.289 5.294 10.128 1.00 90.75 91 HIS A N 1
ATOM 750 C CA . HIS A 1 91 ? 8.624 6.087 8.951 1.00 90.75 91 HIS A CA 1
ATOM 751 C C . HIS A 1 91 ? 7.671 5.797 7.783 1.00 90.75 91 HIS A C 1
ATOM 753 O O . HIS A 1 91 ? 7.072 6.737 7.261 1.00 90.75 91 HIS A O 1
ATOM 759 N N . ILE A 1 92 ? 7.425 4.519 7.462 1.00 90.25 92 ILE A N 1
ATOM 760 C CA . ILE A 1 92 ? 6.455 4.109 6.430 1.00 90.25 92 ILE A CA 1
ATOM 761 C C . ILE A 1 92 ? 5.068 4.684 6.740 1.00 90.25 92 ILE A C 1
ATOM 763 O O . ILE A 1 92 ? 4.448 5.337 5.902 1.00 90.25 92 ILE A O 1
ATOM 767 N N . HIS A 1 93 ? 4.589 4.516 7.977 1.00 90.50 93 HIS A N 1
ATOM 768 C CA . HIS A 1 93 ? 3.283 5.038 8.377 1.00 90.50 93 HIS A CA 1
ATOM 769 C C . HIS A 1 93 ? 3.180 6.561 8.197 1.00 90.50 93 HIS A C 1
ATOM 771 O O . HIS A 1 93 ? 2.174 7.055 7.688 1.00 90.50 93 HIS A O 1
ATOM 777 N N . ARG A 1 94 ? 4.214 7.309 8.602 1.00 88.06 94 ARG A N 1
ATOM 778 C CA . ARG A 1 94 ? 4.213 8.777 8.554 1.00 88.06 94 ARG A CA 1
ATOM 779 C C . ARG A 1 94 ? 4.360 9.347 7.150 1.00 88.06 94 ARG A C 1
ATOM 781 O O . ARG A 1 94 ? 3.734 10.366 6.8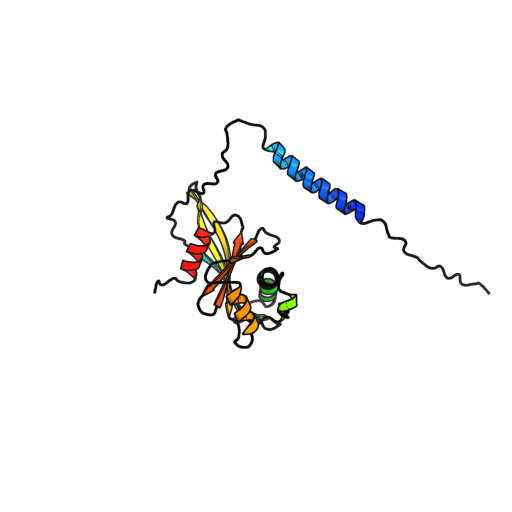88 1.00 88.06 94 ARG A O 1
ATOM 788 N N . LEU A 1 95 ? 5.182 8.741 6.294 1.00 86.19 95 LEU A N 1
ATOM 789 C CA . LEU A 1 95 ? 5.504 9.306 4.980 1.00 86.19 95 LEU A CA 1
ATOM 790 C C . LEU A 1 95 ? 4.668 8.739 3.834 1.00 86.19 95 LEU A C 1
ATOM 792 O O . LEU A 1 95 ? 4.429 9.449 2.865 1.00 86.19 95 LEU A O 1
ATOM 796 N N . TYR A 1 96 ? 4.191 7.501 3.942 1.00 87.81 96 TYR A N 1
ATOM 797 C CA . TYR A 1 96 ? 3.426 6.862 2.868 1.00 87.81 96 TYR A CA 1
ATOM 798 C C . TYR A 1 96 ? 1.942 6.788 3.220 1.00 87.81 96 TYR A C 1
ATOM 800 O O . TYR A 1 96 ? 1.086 7.296 2.488 1.00 87.81 96 TYR A O 1
ATOM 808 N N . ILE A 1 97 ? 1.624 6.204 4.377 1.00 90.75 97 ILE A N 1
ATOM 809 C CA . ILE A 1 97 ? 0.245 5.829 4.706 1.00 90.75 97 ILE A CA 1
ATOM 810 C C . ILE A 1 97 ? -0.607 7.028 5.143 1.00 90.75 97 ILE A C 1
ATOM 812 O O . ILE A 1 97 ? -1.721 7.197 4.643 1.00 90.75 97 ILE A O 1
ATOM 816 N N . ILE A 1 98 ? -0.114 7.875 6.058 1.00 88.94 98 ILE A N 1
ATOM 817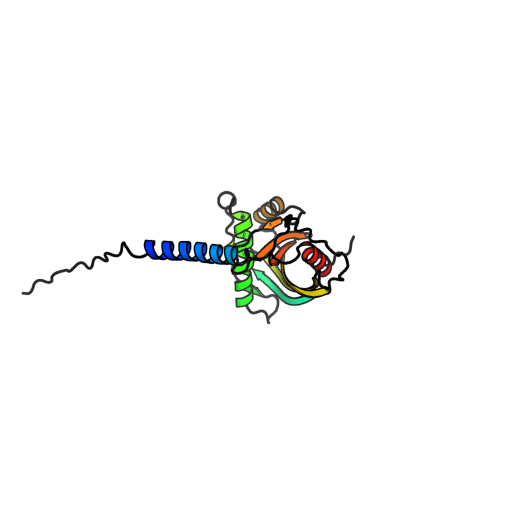 C CA . ILE A 1 98 ? -0.851 9.076 6.492 1.00 88.94 98 ILE A CA 1
ATOM 818 C C . ILE A 1 98 ? -1.130 10.010 5.303 1.00 88.94 98 ILE A C 1
ATOM 820 O O . ILE A 1 98 ? -2.306 10.322 5.098 1.00 88.94 98 ILE A O 1
ATOM 824 N N . PRO A 1 99 ? -0.131 10.417 4.492 1.00 87.38 99 PRO A N 1
ATOM 825 C CA . PRO A 1 99 ? -0.362 11.349 3.389 1.00 87.38 99 PRO A CA 1
ATOM 826 C C . PRO A 1 99 ? -1.342 10.808 2.344 1.00 87.38 99 PRO A C 1
ATOM 828 O O . PRO A 1 99 ? -2.179 11.554 1.837 1.00 87.38 99 PRO A O 1
ATOM 831 N N . TYR A 1 100 ? -1.312 9.499 2.080 1.00 90.06 100 TYR A N 1
ATOM 832 C CA . TYR A 1 100 ? -2.296 8.842 1.220 1.00 90.06 100 TYR A CA 1
ATOM 833 C C . TYR A 1 100 ? -3.731 8.992 1.751 1.00 90.06 100 TYR A C 1
ATOM 835 O O . TYR A 1 100 ? -4.620 9.459 1.032 1.00 90.06 100 TYR A O 1
ATOM 843 N N . PHE A 1 101 ? -3.975 8.644 3.020 1.00 88.69 101 PHE A N 1
ATOM 844 C CA . PHE A 1 101 ? -5.312 8.780 3.603 1.00 88.69 101 PHE A CA 1
ATOM 845 C C . PHE A 1 101 ? -5.745 10.241 3.719 1.00 88.69 101 PHE A C 1
ATOM 847 O O . PHE A 1 101 ? -6.929 10.541 3.550 1.00 88.69 101 PHE A O 1
ATOM 854 N N . GLU A 1 102 ? -4.815 11.155 3.991 1.00 86.50 102 GLU A N 1
ATOM 855 C CA . GLU A 1 102 ? -5.091 12.591 4.010 1.00 86.50 102 GLU A CA 1
ATOM 856 C C . GLU A 1 102 ? -5.540 13.078 2.637 1.00 86.50 102 GLU A C 1
ATOM 858 O O . GLU A 1 102 ? -6.583 13.724 2.553 1.00 86.50 102 GLU A O 1
ATOM 863 N N . SER A 1 103 ? -4.839 12.692 1.571 1.00 85.06 103 SER A N 1
ATOM 864 C CA . SER A 1 103 ? -5.197 13.044 0.194 1.00 85.06 103 SER A CA 1
ATOM 865 C C . SER A 1 103 ? -6.585 12.507 -0.194 1.00 85.06 103 SER A C 1
ATOM 867 O O . SER A 1 103 ? -7.427 13.243 -0.713 1.00 85.06 103 SER A O 1
ATOM 869 N N . LEU A 1 104 ? -6.908 11.262 0.178 1.00 85.62 104 LEU A N 1
ATOM 870 C CA . LEU A 1 104 ? -8.218 10.655 -0.103 1.00 85.62 104 LEU A CA 1
ATOM 871 C C . LEU A 1 104 ? -9.385 11.214 0.717 1.00 85.62 104 LEU A C 1
ATOM 873 O O . LEU A 1 104 ? -10.543 11.118 0.300 1.00 85.62 104 LEU A O 1
ATOM 877 N N . THR A 1 105 ? -9.122 11.740 1.911 1.00 81.75 105 THR A N 1
ATOM 878 C CA . THR A 1 105 ? -10.172 12.216 2.830 1.00 81.75 105 THR A CA 1
ATOM 879 C C . THR A 1 105 ? -10.237 13.734 2.933 1.00 81.75 105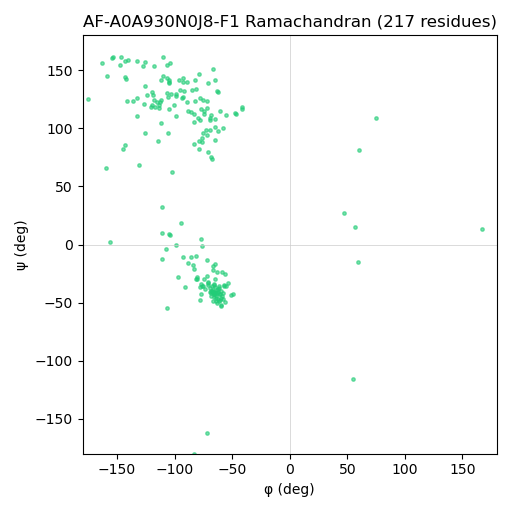 THR A C 1
ATOM 881 O O . THR A 1 105 ? -11.147 14.249 3.579 1.00 81.75 105 THR A O 1
ATOM 884 N N . GLN A 1 106 ? -9.331 14.470 2.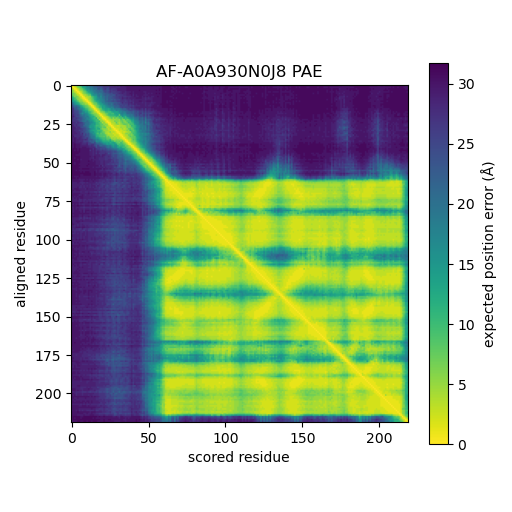278 1.00 77.75 106 GLN A N 1
ATOM 885 C CA . GLN A 1 106 ? -9.185 15.922 2.421 1.00 77.75 106 GLN A CA 1
ATOM 886 C C . GLN A 1 106 ? -10.508 16.679 2.245 1.00 77.75 106 GLN A C 1
ATOM 888 O O . GLN A 1 106 ? -10.819 17.572 3.034 1.00 77.75 106 GLN A O 1
ATOM 893 N N . ARG A 1 107 ? -11.309 16.296 1.241 1.00 74.38 107 ARG A N 1
ATOM 894 C CA . ARG A 1 107 ? -12.598 16.936 0.926 1.00 74.38 107 ARG A CA 1
ATOM 895 C C . ARG A 1 107 ? -13.712 16.580 1.917 1.00 74.38 107 ARG A C 1
ATOM 897 O O . ARG A 1 107 ? -14.571 17.412 2.187 1.00 74.38 107 ARG A O 1
ATOM 904 N N . ASP A 1 108 ? -13.655 15.387 2.505 1.00 73.44 108 ASP A N 1
ATOM 905 C CA . ASP A 1 108 ? -14.729 14.795 3.317 1.00 73.44 108 ASP A CA 1
ATOM 906 C C . ASP A 1 108 ? -14.368 14.710 4.819 1.00 73.44 108 ASP A C 1
ATOM 908 O O . ASP A 1 108 ? -15.076 14.118 5.634 1.00 73.44 108 ASP A O 1
ATOM 912 N N . ARG A 1 109 ? -13.260 15.338 5.235 1.00 67.62 109 ARG A N 1
ATOM 913 C CA . ARG A 1 109 ? -12.700 15.216 6.593 1.00 67.62 109 ARG A CA 1
ATOM 914 C C . ARG A 1 109 ? -13.686 15.601 7.703 1.00 67.62 109 ARG A C 1
ATOM 916 O O . ARG A 1 109 ? -13.676 14.990 8.769 1.00 67.62 109 ARG A O 1
ATOM 923 N N . LYS A 1 110 ? -14.534 16.609 7.461 1.00 66.38 110 LYS A N 1
ATOM 924 C CA . LYS A 1 110 ? -15.537 17.090 8.431 1.00 66.38 110 LYS A CA 1
ATOM 925 C C . LYS A 1 110 ? -16.749 16.163 8.545 1.00 66.38 110 LYS A C 1
ATOM 927 O O . LYS A 1 110 ? -17.275 16.013 9.641 1.00 66.38 110 LYS A O 1
ATOM 932 N N . SER A 1 111 ? -17.186 15.552 7.443 1.00 63.06 111 SER A N 1
ATOM 933 C CA . SER A 1 111 ? -18.378 14.693 7.410 1.00 63.06 111 SER A CA 1
ATOM 934 C C . SER A 1 111 ? -18.092 13.283 7.921 1.00 63.06 111 SER A C 1
ATOM 936 O O . SER A 1 111 ? -18.971 12.645 8.492 1.00 63.06 111 SER A O 1
ATOM 938 N N . LEU A 1 112 ? -16.858 12.806 7.758 1.00 64.19 112 LEU A N 1
ATOM 939 C CA . LEU A 1 112 ? -16.501 11.433 8.097 1.00 64.19 112 LEU A CA 1
ATOM 940 C C . LEU A 1 112 ? -16.181 11.215 9.580 1.00 64.19 112 LEU A C 1
ATOM 942 O O . LEU A 1 112 ? -16.221 10.076 10.036 1.00 64.19 112 LEU A O 1
ATOM 946 N N . ASN A 1 113 ? -15.828 12.264 10.336 1.00 68.19 113 ASN A N 1
ATOM 947 C CA . ASN A 1 113 ? -15.295 12.148 11.707 1.00 68.19 113 ASN A CA 1
ATOM 948 C C . ASN A 1 113 ? -14.173 11.081 11.834 1.00 68.19 113 ASN A C 1
ATOM 950 O O . ASN A 1 113 ? -13.957 10.487 12.892 1.00 68.19 113 ASN A O 1
ATOM 954 N N . ILE A 1 114 ? -13.452 10.811 10.737 1.00 70.12 114 ILE A N 1
ATOM 955 C CA . ILE A 1 114 ? -12.365 9.833 10.690 1.00 70.12 114 ILE A CA 1
ATOM 956 C C . ILE A 1 114 ? -11.094 10.540 11.141 1.00 70.12 114 ILE A C 1
ATOM 958 O O . ILE A 1 114 ? -10.573 11.437 10.476 1.00 70.12 114 ILE A O 1
ATOM 962 N N . LYS A 1 115 ? -10.560 10.113 12.283 1.00 77.94 115 LYS A N 1
ATOM 963 C CA . LYS A 1 115 ? -9.199 10.465 12.683 1.00 77.94 115 LYS A CA 1
ATOM 964 C C . LYS A 1 115 ? -8.250 9.497 11.987 1.00 77.94 115 LYS A C 1
ATOM 966 O O . LYS A 1 115 ? -8.159 8.346 12.398 1.00 77.94 115 LYS A O 1
ATOM 971 N N . ILE A 1 116 ? -7.544 9.964 10.957 1.00 78.06 116 ILE A N 1
ATOM 972 C CA . ILE A 1 116 ? -6.568 9.169 10.179 1.00 78.06 116 ILE A CA 1
ATOM 973 C C . ILE A 1 116 ? -5.521 8.515 11.094 1.00 78.06 116 ILE A C 1
ATOM 975 O O . ILE A 1 116 ? -5.121 7.374 10.892 1.00 78.06 116 ILE A O 1
ATOM 979 N N . THR A 1 117 ? -5.163 9.191 12.186 1.00 75.81 117 THR A N 1
ATOM 980 C CA . THR A 1 117 ? -4.253 8.684 13.223 1.00 75.81 117 THR A CA 1
ATOM 981 C C . THR A 1 117 ? -4.775 7.464 13.993 1.00 75.81 117 THR A C 1
ATOM 983 O O . THR A 1 117 ? -3.995 6.782 14.655 1.00 75.81 117 THR A O 1
ATOM 986 N N . ASN A 1 118 ? -6.077 7.174 13.923 1.00 83.62 118 ASN A N 1
ATOM 987 C CA . ASN A 1 118 ? -6.713 6.030 14.576 1.00 83.62 118 ASN A CA 1
ATOM 988 C C . ASN A 1 118 ? -6.940 4.843 13.632 1.00 83.62 118 ASN A C 1
ATOM 990 O O . ASN A 1 118 ? -7.487 3.833 14.079 1.00 83.62 118 ASN A O 1
ATOM 994 N N . ILE A 1 119 ? -6.564 4.956 12.354 1.00 88.12 119 ILE A N 1
ATOM 995 C CA . ILE A 1 119 ? -6.724 3.857 11.403 1.00 88.12 119 ILE A CA 1
ATOM 996 C C . ILE A 1 119 ? -5.866 2.685 11.875 1.00 88.12 119 ILE A C 1
ATOM 998 O O . ILE A 1 119 ? -4.696 2.863 12.210 1.00 88.12 119 ILE A O 1
ATOM 1002 N N . ARG A 1 120 ? -6.455 1.489 11.910 1.00 93.50 120 ARG A N 1
ATOM 1003 C CA . ARG A 1 120 ? -5.738 0.238 12.198 1.00 93.50 120 ARG A CA 1
ATOM 1004 C C . ARG A 1 120 ? -5.697 -0.642 10.964 1.00 93.50 120 ARG A C 1
ATOM 1006 O O . ARG A 1 120 ? -6.686 -0.699 10.237 1.00 93.50 120 ARG A O 1
ATOM 1013 N N . TYR A 1 121 ? -4.586 -1.325 10.742 1.00 95.25 121 TYR A N 1
ATOM 1014 C CA . TYR A 1 121 ? -4.409 -2.191 9.580 1.00 95.25 121 TYR A CA 1
ATOM 1015 C C . TYR A 1 121 ? -3.243 -3.157 9.787 1.00 95.25 121 TYR A C 1
ATOM 1017 O O . TYR A 1 121 ? -2.322 -2.869 10.551 1.00 95.25 121 TYR A O 1
ATOM 1025 N N . ASN A 1 122 ? -3.270 -4.275 9.073 1.00 95.44 122 ASN A N 1
ATOM 1026 C CA . ASN A 1 122 ? -2.085 -5.075 8.785 1.00 95.44 122 ASN A CA 1
ATOM 1027 C C . ASN A 1 122 ? -1.520 -4.620 7.441 1.00 95.44 122 ASN A C 1
ATOM 1029 O O . ASN A 1 122 ? -2.287 -4.326 6.526 1.00 95.44 122 ASN A O 1
ATOM 1033 N N . CYS A 1 123 ? -0.202 -4.542 7.333 1.00 95.06 123 CYS A N 1
ATOM 1034 C CA . CYS A 1 123 ? 0.503 -4.102 6.142 1.00 95.06 123 CYS A CA 1
ATOM 1035 C C . CYS A 1 123 ? 1.519 -5.152 5.708 1.00 95.06 123 CYS A C 1
ATOM 1037 O O . CYS A 1 123 ? 2.264 -5.682 6.538 1.00 95.06 123 CYS A O 1
ATOM 1039 N N . GLN A 1 124 ? 1.561 -5.401 4.403 1.00 94.44 124 GLN A N 1
ATOM 1040 C CA . GLN A 1 124 ? 2.703 -6.006 3.730 1.00 94.44 124 GLN A CA 1
ATOM 1041 C C . GLN A 1 124 ? 3.313 -4.923 2.841 1.00 94.44 124 GLN A C 1
ATOM 1043 O O . GLN A 1 124 ? 2.733 -4.570 1.813 1.00 94.44 124 GLN A O 1
ATOM 1048 N N . HIS A 1 125 ? 4.440 -4.378 3.283 1.00 93.44 125 HIS A N 1
ATOM 1049 C CA . HIS A 1 125 ? 5.203 -3.358 2.577 1.00 93.44 125 HIS A CA 1
ATOM 1050 C C . HIS A 1 125 ? 6.279 -4.036 1.741 1.00 93.44 125 HIS A C 1
ATOM 1052 O O . HIS A 1 125 ? 7.061 -4.833 2.264 1.00 93.44 125 HIS A O 1
ATOM 1058 N N . THR A 1 126 ? 6.314 -3.735 0.447 1.00 92.25 126 THR A N 1
ATOM 1059 C CA . THR A 1 126 ? 7.281 -4.315 -0.487 1.00 92.25 126 THR A CA 1
ATOM 1060 C C . THR A 1 126 ? 7.906 -3.229 -1.340 1.00 92.25 126 THR A C 1
ATOM 1062 O O . THR A 1 126 ? 7.190 -2.507 -2.029 1.00 92.25 126 THR A O 1
ATOM 1065 N N . PHE A 1 127 ? 9.233 -3.161 -1.364 1.00 91.25 127 PHE A N 1
ATOM 1066 C CA . PHE A 1 127 ? 9.973 -2.309 -2.288 1.00 91.25 127 PHE A CA 1
ATOM 1067 C C . PHE A 1 127 ? 10.503 -3.149 -3.449 1.00 91.25 127 PHE A C 1
ATOM 1069 O O . PHE A 1 127 ? 11.252 -4.109 -3.243 1.00 91.25 127 PHE A O 1
ATOM 1076 N N . LEU A 1 128 ? 10.097 -2.807 -4.670 1.00 90.44 128 LEU A N 1
ATOM 1077 C CA . LEU A 1 128 ? 10.465 -3.513 -5.891 1.00 90.44 128 LEU A CA 1
ATOM 1078 C C . LEU A 1 128 ? 11.411 -2.679 -6.749 1.00 90.44 128 LEU A C 1
ATOM 1080 O O . LEU A 1 128 ? 11.270 -1.463 -6.863 1.00 90.44 128 LEU A O 1
ATOM 1084 N N . ASN A 1 129 ? 12.335 -3.377 -7.405 1.00 89.62 129 ASN A N 1
ATOM 1085 C CA . ASN A 1 129 ? 13.060 -2.881 -8.564 1.00 89.62 129 ASN A CA 1
ATOM 1086 C C . ASN A 1 129 ? 12.624 -3.672 -9.799 1.00 89.62 129 ASN A C 1
ATOM 1088 O O . ASN A 1 129 ? 12.733 -4.900 -9.803 1.00 89.62 129 ASN A O 1
ATOM 1092 N N . ALA A 1 130 ? 12.158 -2.978 -10.830 1.00 88.50 130 ALA A N 1
ATOM 1093 C CA . ALA A 1 130 ? 11.812 -3.554 -12.119 1.00 88.50 130 ALA A CA 1
ATOM 1094 C C . ALA A 1 130 ? 12.775 -3.034 -13.184 1.00 88.50 130 ALA A C 1
ATOM 1096 O O . ALA A 1 130 ? 12.822 -1.833 -13.463 1.00 88.50 130 ALA A O 1
ATOM 1097 N N . SER A 1 131 ? 13.531 -3.947 -13.789 1.00 84.81 131 SER A N 1
ATOM 1098 C CA . SER A 1 131 ? 14.407 -3.605 -14.903 1.00 84.81 131 SER A CA 1
ATOM 1099 C C . SER A 1 131 ? 13.617 -3.635 -16.208 1.00 84.81 131 SER A C 1
ATOM 1101 O O . SER A 1 131 ? 12.889 -4.587 -16.483 1.00 84.81 131 SER A O 1
ATOM 1103 N N . TYR A 1 132 ? 13.773 -2.605 -17.032 1.00 78.75 132 TYR A N 1
ATOM 1104 C CA . TYR A 1 132 ? 13.111 -2.499 -18.330 1.00 78.75 132 TYR A CA 1
ATOM 1105 C C . TYR A 1 132 ? 14.059 -1.911 -19.373 1.00 78.75 132 TYR A C 1
ATOM 1107 O O . TYR A 1 132 ? 15.047 -1.262 -19.034 1.00 78.75 132 TYR A O 1
ATOM 1115 N N . LYS A 1 133 ? 13.777 -2.152 -20.654 1.00 79.56 133 LYS A N 1
ATOM 1116 C CA . LYS A 1 133 ? 14.488 -1.488 -21.750 1.00 79.56 133 LYS A CA 1
ATOM 1117 C C . LYS A 1 133 ? 13.742 -0.223 -22.146 1.00 79.56 133 LYS A C 1
ATOM 1119 O O . LYS A 1 133 ? 12.529 -0.273 -22.328 1.00 79.56 133 LYS A O 1
ATOM 1124 N N . ASN A 1 134 ? 14.462 0.885 -22.271 1.00 74.19 134 ASN A N 1
ATOM 1125 C CA . ASN A 1 134 ? 13.911 2.119 -22.825 1.00 74.19 134 ASN A CA 1
ATOM 1126 C C . ASN A 1 134 ? 13.949 2.112 -24.366 1.00 74.19 134 ASN A C 1
ATOM 1128 O O . ASN A 1 134 ? 14.438 1.163 -24.981 1.00 74.19 134 ASN A O 1
ATOM 1132 N N . ASP A 1 135 ? 13.473 3.192 -24.988 1.00 75.38 135 ASP A N 1
ATOM 1133 C CA . ASP A 1 135 ? 13.396 3.335 -26.453 1.00 75.38 135 ASP A CA 1
ATOM 1134 C C . ASP A 1 135 ? 14.755 3.208 -27.164 1.00 75.38 135 ASP A C 1
ATOM 1136 O O . ASP A 1 135 ? 14.813 2.820 -28.331 1.00 75.38 135 ASP A O 1
ATOM 1140 N N . ASN A 1 136 ? 15.848 3.473 -26.443 1.00 80.69 136 ASN A N 1
ATOM 1141 C CA . ASN A 1 136 ? 17.225 3.362 -26.923 1.00 80.69 136 ASN A CA 1
ATOM 1142 C C . ASN A 1 136 ? 17.864 2.001 -26.580 1.00 80.69 136 ASN A C 1
ATOM 1144 O O . ASN A 1 136 ? 19.090 1.898 -26.521 1.00 80.69 136 ASN A O 1
ATOM 1148 N N . ASP A 1 137 ? 17.057 0.982 -26.266 1.00 76.00 137 ASP A N 1
ATOM 1149 C CA . ASP A 1 137 ? 17.481 -0.362 -25.845 1.00 76.00 137 ASP A CA 1
ATOM 1150 C C . ASP A 1 137 ? 18.399 -0.394 -24.601 1.00 76.00 137 ASP A C 1
ATOM 1152 O O . ASP A 1 137 ? 19.003 -1.423 -24.281 1.00 76.00 137 ASP A O 1
ATOM 1156 N N . SER A 1 138 ? 18.481 0.709 -23.851 1.00 78.19 138 SER A N 1
ATOM 1157 C CA . SER A 1 138 ? 19.259 0.794 -22.613 1.00 78.19 138 SER A CA 1
ATOM 1158 C C . SER A 1 138 ? 18.465 0.225 -21.439 1.00 78.19 138 SER A C 1
ATOM 1160 O O . SER A 1 138 ? 17.256 0.435 -21.339 1.00 78.19 138 SER A O 1
ATOM 1162 N N . ILE A 1 139 ? 19.147 -0.481 -20.532 1.00 80.69 139 ILE A N 1
ATOM 1163 C CA . ILE A 1 139 ? 18.523 -1.042 -19.327 1.00 80.69 139 ILE A CA 1
ATOM 1164 C C . ILE A 1 139 ? 18.326 0.075 -18.299 1.00 80.69 139 ILE A C 1
ATOM 1166 O O . ILE A 1 139 ? 19.288 0.651 -17.791 1.00 80.69 139 ILE A O 1
ATOM 1170 N N . CYS A 1 140 ? 17.069 0.346 -17.976 1.00 80.44 140 CYS A N 1
ATOM 1171 C CA . CYS A 1 140 ? 16.628 1.255 -16.930 1.00 80.44 140 CYS A CA 1
ATOM 1172 C C . CYS A 1 140 ? 16.005 0.466 -15.770 1.00 80.44 140 CYS A C 1
ATOM 1174 O O . CYS A 1 140 ? 15.629 -0.695 -15.920 1.00 80.44 140 CYS A O 1
ATOM 1176 N N . ASN A 1 141 ? 15.907 1.104 -14.604 1.00 84.88 141 ASN A N 1
ATOM 1177 C CA . ASN A 1 141 ? 15.344 0.520 -13.389 1.00 84.88 141 ASN A CA 1
ATOM 1178 C C . ASN A 1 141 ? 14.255 1.442 -12.842 1.00 84.88 141 ASN A C 1
ATOM 1180 O O . ASN A 1 141 ? 14.545 2.594 -12.517 1.00 84.88 141 ASN A O 1
ATOM 1184 N N . ALA A 1 142 ? 13.035 0.929 -12.717 1.00 86.75 142 ALA A N 1
ATOM 1185 C CA . ALA A 1 142 ? 11.964 1.592 -11.988 1.00 86.75 142 ALA A CA 1
ATOM 1186 C C . ALA A 1 142 ? 11.907 1.047 -10.563 1.00 86.75 142 ALA A C 1
ATOM 1188 O O . ALA A 1 142 ? 11.918 -0.167 -10.344 1.00 86.75 142 ALA A O 1
ATOM 1189 N N . HIS A 1 143 ? 11.821 1.958 -9.601 1.00 89.62 143 HIS A N 1
ATOM 1190 C CA . HIS A 1 143 ? 11.745 1.628 -8.187 1.00 89.62 143 HIS A CA 1
ATOM 1191 C C . HIS A 1 143 ? 10.394 2.073 -7.652 1.00 89.62 143 HIS A C 1
ATOM 1193 O O . HIS A 1 143 ? 10.051 3.252 -7.731 1.00 89.62 143 HIS A O 1
ATOM 1199 N N . PHE A 1 144 ? 9.634 1.143 -7.088 1.00 90.69 144 PHE A N 1
ATOM 1200 C CA . PHE A 1 144 ? 8.310 1.455 -6.570 1.00 90.69 144 PHE A CA 1
ATOM 1201 C C . PHE A 1 144 ? 7.959 0.597 -5.362 1.00 90.69 144 PHE A C 1
ATOM 1203 O O . PHE A 1 144 ? 8.479 -0.502 -5.162 1.00 90.69 144 PHE A O 1
ATOM 1210 N N . VAL A 1 145 ? 7.073 1.138 -4.536 1.00 92.81 145 VAL A N 1
ATOM 1211 C CA . VAL A 1 145 ? 6.595 0.517 -3.303 1.00 92.81 145 VAL A CA 1
ATOM 1212 C C . VAL A 1 145 ? 5.186 -0.008 -3.525 1.00 92.81 145 VAL A C 1
ATOM 1214 O O . VAL A 1 145 ? 4.356 0.678 -4.118 1.00 92.81 145 VAL A O 1
ATOM 1217 N N . ILE A 1 146 ? 4.907 -1.198 -3.003 1.00 94.06 146 ILE A N 1
ATOM 1218 C CA . ILE A 1 146 ? 3.568 -1.767 -2.892 1.00 94.06 146 ILE A CA 1
ATOM 1219 C C . ILE A 1 146 ? 3.252 -1.949 -1.411 1.00 94.06 146 ILE A C 1
ATOM 1221 O O . ILE A 1 146 ? 3.896 -2.748 -0.732 1.00 94.06 146 ILE A O 1
ATOM 1225 N N . ASP A 1 147 ? 2.218 -1.260 -0.943 1.00 95.38 147 ASP A N 1
ATOM 1226 C CA . ASP A 1 147 ? 1.618 -1.474 0.367 1.00 95.38 147 ASP A CA 1
ATOM 1227 C C . ASP A 1 147 ? 0.290 -2.208 0.205 1.00 95.38 147 ASP A C 1
ATOM 1229 O O . ASP A 1 147 ? -0.664 -1.699 -0.392 1.00 95.38 147 ASP A O 1
ATOM 1233 N N . LYS A 1 148 ? 0.213 -3.420 0.757 1.00 95.31 148 LYS A N 1
ATOM 1234 C CA . LYS A 1 148 ? -1.034 -4.180 0.867 1.00 95.31 148 LYS A CA 1
ATOM 1235 C C . LYS A 1 148 ? -1.603 -4.020 2.272 1.00 95.31 148 LYS A C 1
ATOM 1237 O O . LYS A 1 148 ? -1.045 -4.558 3.226 1.00 95.31 148 LYS A O 1
ATOM 1242 N N . LEU A 1 149 ? -2.726 -3.310 2.385 1.00 95.94 149 LEU A N 1
ATOM 1243 C CA . LEU A 1 149 ? -3.398 -3.026 3.651 1.00 95.94 149 LEU A CA 1
ATOM 1244 C C . LEU A 1 149 ? -4.631 -3.909 3.851 1.00 95.94 149 LEU A C 1
ATOM 1246 O O . LEU A 1 149 ? -5.529 -3.956 3.009 1.00 95.94 149 LEU A O 1
ATOM 1250 N N . GLU A 1 150 ? -4.715 -4.549 5.012 1.00 94.75 150 GLU A N 1
ATOM 1251 C CA . GLU A 1 150 ? -5.883 -5.309 5.459 1.00 94.75 150 GLU A CA 1
ATOM 1252 C C . GLU A 1 150 ? -6.452 -4.672 6.728 1.00 94.75 150 GLU A C 1
ATOM 1254 O O . GLU A 1 150 ? -5.746 -4.488 7.722 1.00 94.75 150 GLU A O 1
ATOM 1259 N N . PHE A 1 151 ? -7.736 -4.317 6.702 1.00 93.06 151 PHE A N 1
ATOM 1260 C CA . PHE A 1 151 ? -8.392 -3.629 7.813 1.00 93.06 151 PHE A CA 1
ATOM 1261 C C . PHE A 1 151 ? -9.137 -4.621 8.717 1.00 93.06 151 PHE A C 1
ATOM 1263 O O . PHE A 1 151 ? -9.780 -5.542 8.208 1.00 93.06 151 PHE A O 1
ATOM 1270 N N . PRO A 1 152 ? -9.121 -4.429 10.049 1.00 90.94 152 PRO A N 1
ATOM 1271 C CA . PRO A 1 152 ? -9.988 -5.177 10.948 1.00 90.94 152 PRO A CA 1
ATOM 1272 C C . PRO A 1 152 ? -11.463 -4.809 10.722 1.00 90.94 152 PRO A C 1
ATOM 1274 O O . PRO A 1 152 ? -11.800 -3.688 10.328 1.00 90.94 152 PRO A O 1
ATOM 1277 N N . SER A 1 153 ? -12.348 -5.767 11.000 1.00 86.44 153 SER A N 1
ATOM 1278 C CA . SER A 1 153 ? -13.794 -5.690 10.735 1.00 86.44 153 SER A CA 1
ATOM 1279 C C . SER A 1 153 ? -14.518 -4.581 11.504 1.00 86.44 153 SER A C 1
ATOM 1281 O O . SER A 1 153 ? -15.547 -4.078 11.062 1.00 86.44 153 SER A O 1
ATOM 1283 N N . ASP A 1 154 ? -13.963 -4.138 12.628 1.00 88.06 154 ASP A N 1
ATOM 1284 C CA . ASP A 1 154 ? -14.518 -3.076 13.467 1.00 88.06 154 ASP A CA 1
ATOM 1285 C C . ASP A 1 154 ? -14.296 -1.652 12.908 1.00 88.06 154 ASP A C 1
ATOM 1287 O O . ASP A 1 154 ? -14.679 -0.666 13.538 1.00 88.06 154 ASP A O 1
ATOM 1291 N N . GLN A 1 155 ? -13.722 -1.519 11.705 1.00 87.50 155 GLN A N 1
ATOM 1292 C CA . GLN A 1 155 ? -13.586 -0.256 10.964 1.00 87.50 155 GLN A CA 1
ATOM 1293 C C . GLN A 1 155 ? -14.472 -0.192 9.707 1.00 87.50 155 GLN A C 1
ATOM 1295 O O . GLN A 1 155 ? -14.128 0.466 8.722 1.00 87.50 155 GLN A O 1
ATOM 1300 N N . GLN A 1 156 ? -15.645 -0.834 9.740 1.00 84.81 156 GLN A N 1
ATOM 1301 C CA . GLN A 1 156 ? -16.537 -0.961 8.581 1.00 84.81 156 GLN A CA 1
ATOM 1302 C C . GLN A 1 156 ? -16.929 0.380 7.934 1.00 84.81 156 GLN A C 1
ATOM 1304 O O . GLN A 1 156 ? -17.025 0.462 6.713 1.00 84.81 156 GLN A O 1
ATOM 1309 N N . ASN A 1 157 ? -17.110 1.452 8.714 1.00 83.81 157 ASN A N 1
ATOM 1310 C CA . ASN A 1 157 ? -17.448 2.774 8.169 1.00 83.81 157 ASN A CA 1
ATOM 1311 C C . ASN A 1 157 ? -16.329 3.348 7.286 1.00 83.81 157 ASN A C 1
ATOM 1313 O O . ASN A 1 157 ? -16.602 3.840 6.192 1.00 83.81 157 ASN A O 1
ATOM 1317 N N . LEU A 1 158 ? -15.072 3.247 7.736 1.00 84.88 158 LEU A N 1
ATOM 1318 C CA . LEU A 1 158 ? -13.903 3.639 6.945 1.00 84.88 158 LEU A CA 1
ATOM 1319 C C . LEU A 1 158 ? -13.786 2.752 5.704 1.00 84.88 158 LEU A C 1
ATOM 1321 O O . LEU A 1 158 ? -13.604 3.267 4.607 1.00 84.88 158 LEU A O 1
ATOM 1325 N N . LEU A 1 159 ? -13.941 1.436 5.866 1.00 87.19 159 LEU A N 1
ATOM 1326 C CA . LEU A 1 159 ? -13.862 0.485 4.760 1.00 87.19 159 LEU A CA 1
ATOM 1327 C C . LEU A 1 159 ? -14.910 0.779 3.679 1.00 87.19 159 LEU A C 1
ATOM 1329 O O . LEU A 1 159 ? -14.580 0.829 2.498 1.00 87.19 159 LEU A O 1
ATOM 1333 N N . ASN A 1 160 ? -16.158 1.028 4.076 1.00 87.00 160 ASN A N 1
ATOM 1334 C CA . ASN A 1 160 ? -17.241 1.380 3.161 1.00 87.00 160 ASN A CA 1
ATOM 1335 C C . ASN A 1 160 ? -16.969 2.709 2.450 1.00 87.00 160 ASN A C 1
ATOM 1337 O O . ASN A 1 160 ? -17.256 2.833 1.262 1.00 87.00 160 ASN A O 1
ATOM 1341 N N . TYR A 1 161 ? -16.407 3.696 3.153 1.00 86.62 161 TYR A N 1
ATOM 1342 C CA . TYR A 1 161 ? -15.999 4.954 2.534 1.00 86.62 161 TYR A CA 1
ATOM 1343 C C . TYR A 1 161 ? -14.898 4.736 1.490 1.00 86.62 161 TYR A C 1
ATOM 1345 O O . TYR A 1 161 ? -15.043 5.175 0.351 1.00 86.62 161 TYR A O 1
ATO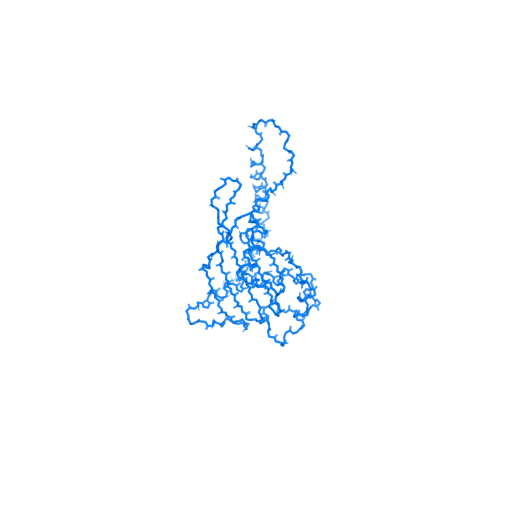M 1353 N N . LEU A 1 162 ? -13.829 4.021 1.852 1.00 88.06 162 LEU A N 1
ATOM 1354 C CA . LEU A 1 162 ? -12.711 3.755 0.950 1.00 88.06 162 LEU A CA 1
ATOM 1355 C C . LEU A 1 162 ? -13.161 2.945 -0.268 1.00 88.06 162 LEU A C 1
ATOM 1357 O O . LEU A 1 162 ? -12.775 3.294 -1.371 1.00 88.06 162 LEU A O 1
ATOM 1361 N N . LYS A 1 163 ? -14.031 1.939 -0.106 1.00 88.69 163 LYS A N 1
ATOM 1362 C CA . LYS A 1 163 ? -14.611 1.170 -1.225 1.00 88.69 163 LYS A CA 1
ATOM 1363 C C . LYS A 1 163 ? -15.502 1.997 -2.152 1.00 88.69 163 LYS A C 1
ATOM 1365 O O . LYS A 1 163 ? -15.614 1.684 -3.324 1.00 88.69 163 LYS A O 1
ATOM 1370 N N . ARG A 1 164 ? -16.163 3.040 -1.643 1.00 86.44 164 ARG A N 1
ATOM 1371 C CA . ARG A 1 164 ? -16.939 3.966 -2.487 1.00 86.44 164 ARG A CA 1
ATOM 1372 C C . ARG A 1 164 ? -16.047 4.948 -3.231 1.00 86.44 164 ARG A C 1
ATOM 1374 O O . ARG A 1 164 ? -16.399 5.380 -4.319 1.00 86.44 164 ARG A O 1
ATOM 1381 N N . LYS A 1 165 ? -14.944 5.364 -2.607 1.00 86.06 165 LYS A N 1
ATOM 1382 C CA . LYS A 1 165 ? -13.988 6.285 -3.224 1.00 86.06 165 LYS A CA 1
ATOM 1383 C C . LYS A 1 165 ? -13.109 5.587 -4.238 1.00 86.06 165 LYS A C 1
ATOM 1385 O O . LYS A 1 165 ? -12.869 6.172 -5.277 1.00 86.06 165 LYS A O 1
ATOM 1390 N N . ILE A 1 166 ? -12.637 4.397 -3.895 1.00 84.88 166 ILE A N 1
ATOM 1391 C CA . ILE A 1 166 ? -11.743 3.539 -4.658 1.00 84.88 166 ILE A CA 1
ATOM 1392 C C . ILE A 1 166 ? -12.616 2.416 -5.183 1.00 84.88 166 ILE A C 1
ATOM 1394 O O . ILE A 1 166 ? -12.923 1.480 -4.446 1.00 84.88 166 ILE A O 1
ATOM 1398 N N . ASP A 1 167 ? -13.075 2.576 -6.417 1.00 75.31 167 ASP A N 1
ATOM 1399 C CA . ASP A 1 167 ? -13.817 1.544 -7.133 1.00 75.31 167 ASP A CA 1
ATOM 1400 C C . ASP A 1 167 ? -12.862 0.393 -7.533 1.00 75.31 167 ASP A C 1
ATOM 1402 O O . ASP A 1 167 ? -11.755 0.253 -7.002 1.00 75.31 167 ASP A O 1
ATOM 1406 N N . ASN A 1 168 ? -13.266 -0.447 -8.482 1.00 69.69 168 ASN A N 1
ATOM 1407 C CA . ASN A 1 168 ? -12.415 -1.500 -9.037 1.00 69.69 168 ASN A CA 1
ATOM 1408 C C . ASN A 1 168 ? -11.286 -0.962 -9.937 1.00 69.69 168 ASN A C 1
ATOM 1410 O O . ASN A 1 168 ? -10.361 -1.708 -10.258 1.00 69.69 168 ASN A O 1
ATOM 1414 N N . GLU A 1 169 ? -11.335 0.311 -10.340 1.00 69.19 169 GLU A N 1
ATOM 1415 C CA . GLU A 1 169 ? -10.309 0.928 -11.181 1.00 69.19 169 GLU A CA 1
ATOM 1416 C C . GLU A 1 169 ? -9.208 1.629 -10.367 1.00 69.19 169 GLU A C 1
ATOM 1418 O O . GLU A 1 169 ? -9.498 2.275 -9.354 1.00 69.19 169 GLU A O 1
ATOM 1423 N N . PRO A 1 170 ? -7.937 1.569 -10.817 1.00 76.44 170 PRO A N 1
ATOM 1424 C CA . PRO A 1 170 ? -6.842 2.268 -10.160 1.00 76.44 170 PRO A CA 1
ATOM 1425 C C . PRO A 1 170 ? -7.032 3.788 -10.127 1.00 76.44 170 PRO A C 1
ATOM 1427 O O . PRO A 1 170 ? -6.944 4.462 -11.156 1.00 76.44 170 PRO A O 1
ATOM 1430 N N . ILE A 1 171 ? -7.180 4.359 -8.932 1.00 79.44 171 ILE A N 1
ATOM 1431 C CA . ILE A 1 171 ? -7.297 5.813 -8.757 1.00 79.44 171 ILE A CA 1
ATOM 1432 C C . ILE A 1 171 ? -5.931 6.416 -8.502 1.00 79.44 171 ILE A C 1
ATOM 1434 O O . ILE A 1 171 ? -5.243 5.994 -7.578 1.00 79.44 171 ILE A O 1
ATOM 1438 N N . LYS A 1 172 ? -5.559 7.433 -9.286 1.00 82.19 172 LYS A N 1
ATOM 1439 C CA . LYS A 1 172 ? -4.347 8.224 -9.058 1.00 82.19 172 LYS A CA 1
ATOM 1440 C C . LYS A 1 172 ? -4.585 9.227 -7.929 1.00 82.19 172 LYS A C 1
ATOM 1442 O O . LYS A 1 172 ? -5.520 10.022 -7.991 1.00 82.19 172 LYS A O 1
ATOM 1447 N N . VAL A 1 173 ? -3.721 9.194 -6.925 1.00 78.12 173 VAL A N 1
ATOM 1448 C CA . VAL A 1 173 ? -3.751 10.079 -5.762 1.00 78.12 173 VAL A CA 1
ATOM 1449 C C . VAL A 1 173 ? -2.448 10.868 -5.748 1.00 78.12 173 VAL A C 1
ATOM 1451 O O . VAL A 1 173 ? -1.362 10.301 -5.884 1.00 78.12 173 VAL A O 1
ATOM 1454 N N . ASP A 1 174 ? -2.573 12.187 -5.635 1.00 76.25 174 ASP A N 1
ATOM 1455 C CA . ASP A 1 174 ? -1.422 13.071 -5.503 1.00 76.25 174 ASP A CA 1
ATOM 1456 C C . ASP A 1 174 ? -0.982 13.077 -4.038 1.00 76.25 174 ASP A C 1
ATOM 1458 O O . ASP A 1 174 ? -1.797 13.320 -3.137 1.00 76.25 174 ASP A O 1
ATOM 1462 N N . VAL A 1 175 ? 0.279 12.732 -3.795 1.00 75.00 175 VAL A N 1
ATOM 1463 C CA . VAL A 1 175 ? 0.841 12.611 -2.450 1.00 75.00 175 VAL A CA 1
ATOM 1464 C C . VAL A 1 175 ? 1.988 13.597 -2.340 1.00 75.00 175 VAL A C 1
ATOM 1466 O O . VAL A 1 175 ? 2.965 13.510 -3.077 1.00 75.00 175 VAL A O 1
ATOM 1469 N N . ALA A 1 176 ? 1.878 14.531 -1.397 1.00 65.62 176 ALA A N 1
ATOM 1470 C CA . ALA A 1 176 ? 2.965 15.450 -1.101 1.00 65.62 176 ALA A CA 1
ATOM 1471 C C . ALA A 1 176 ? 4.162 14.655 -0.550 1.00 65.62 176 ALA A C 1
ATOM 1473 O O . ALA A 1 176 ? 4.117 14.155 0.573 1.00 65.62 176 ALA A O 1
ATOM 1474 N N . SER A 1 177 ? 5.211 14.533 -1.359 1.00 64.25 177 SER A N 1
ATOM 1475 C CA . SER A 1 177 ? 6.474 13.870 -1.033 1.00 64.25 177 SER A CA 1
ATOM 1476 C C . SER A 1 177 ? 7.642 14.772 -1.440 1.00 64.25 177 SER A C 1
ATOM 1478 O O . SER A 1 177 ? 7.489 15.667 -2.272 1.00 64.25 177 SER A O 1
ATOM 1480 N N . GLU A 1 178 ? 8.811 14.555 -0.837 1.00 56.72 178 GLU A N 1
ATOM 1481 C CA . GLU A 1 178 ? 10.050 15.271 -1.180 1.00 56.72 178 GLU A CA 1
ATOM 1482 C C . GLU A 1 178 ? 10.550 14.922 -2.593 1.00 56.72 178 G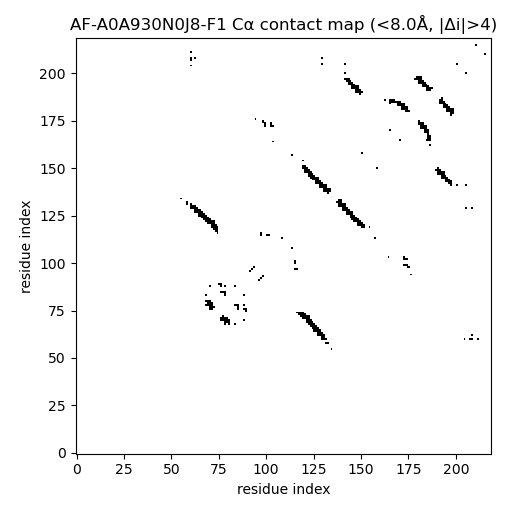LU A C 1
ATOM 1484 O O . GLU A 1 178 ? 11.269 15.703 -3.215 1.00 56.72 178 GLU A O 1
ATOM 1489 N N . SER A 1 179 ? 10.132 13.772 -3.125 1.00 61.72 179 SER A N 1
ATOM 1490 C CA . SER A 1 179 ? 10.303 13.373 -4.522 1.00 61.72 179 SER A CA 1
ATOM 1491 C C . SER A 1 179 ? 8.963 13.452 -5.262 1.00 61.72 179 SER A C 1
ATOM 1493 O O . SER A 1 179 ? 7.915 13.301 -4.626 1.00 61.72 179 SER A O 1
ATOM 1495 N N . PRO A 1 180 ? 8.950 13.646 -6.597 1.00 62.31 180 PRO A N 1
ATOM 1496 C CA . PRO A 1 180 ? 7.717 13.663 -7.380 1.00 62.31 180 PRO A CA 1
ATOM 1497 C C . PRO A 1 180 ? 7.129 12.245 -7.457 1.00 62.31 180 PRO A C 1
ATOM 1499 O O . PRO A 1 180 ? 7.317 11.503 -8.420 1.00 62.31 180 PRO A O 1
ATOM 1502 N N . THR A 1 181 ? 6.461 11.859 -6.375 1.00 80.12 181 THR A N 1
ATOM 1503 C CA . THR A 1 181 ? 5.869 10.546 -6.157 1.00 80.12 181 THR A CA 1
ATOM 1504 C C . THR A 1 181 ? 4.393 10.632 -6.477 1.00 80.12 181 THR A C 1
ATOM 1506 O O . THR A 1 181 ? 3.674 11.471 -5.939 1.00 80.12 181 THR A O 1
ATOM 1509 N N . LEU A 1 182 ? 3.925 9.728 -7.321 1.00 84.81 182 LEU A N 1
ATOM 1510 C CA . LEU A 1 182 ? 2.507 9.476 -7.486 1.00 84.81 182 LEU A CA 1
ATOM 1511 C C . LEU A 1 182 ? 2.157 8.186 -6.774 1.00 84.81 182 LEU A C 1
ATOM 1513 O O . LEU A 1 182 ? 2.998 7.296 -6.627 1.00 84.81 182 LEU A O 1
ATOM 1517 N N . CYS A 1 183 ? 0.891 8.041 -6.401 1.00 89.62 183 CYS A N 1
ATOM 1518 C CA . CYS A 1 183 ? 0.383 6.714 -6.129 1.00 89.62 183 CYS A CA 1
ATOM 1519 C C . CYS A 1 183 ? -0.888 6.410 -6.900 1.00 89.62 183 CYS A C 1
ATOM 1521 O O . CYS A 1 183 ? -1.633 7.301 -7.313 1.00 89.62 183 CYS A O 1
ATOM 1523 N N . PHE A 1 184 ? -1.106 5.124 -7.145 1.00 90.31 184 PHE A N 1
ATOM 1524 C CA . PHE A 1 184 ? -2.420 4.631 -7.509 1.00 90.31 184 PHE A CA 1
ATOM 1525 C C . PHE A 1 184 ? -2.845 3.513 -6.574 1.00 90.31 184 PHE A C 1
ATOM 1527 O O . PHE A 1 184 ? -2.021 2.871 -5.924 1.00 90.31 184 PHE A O 1
ATOM 1534 N N . THR A 1 185 ? -4.151 3.303 -6.484 1.00 92.62 185 THR A N 1
ATOM 1535 C CA . THR A 1 185 ? -4.722 2.373 -5.516 1.00 92.62 185 THR A CA 1
ATOM 1536 C C . THR A 1 185 ? -5.910 1.621 -6.086 1.00 92.62 185 THR A C 1
ATOM 1538 O O . THR A 1 185 ? -6.664 2.182 -6.876 1.00 92.62 185 THR A O 1
ATOM 1541 N N . PHE A 1 186 ? -6.056 0.355 -5.703 1.00 91.19 186 PHE A N 1
ATOM 1542 C CA . PHE A 1 186 ? -7.139 -0.525 -6.138 1.00 91.19 186 PHE A CA 1
ATOM 1543 C C . PHE A 1 186 ? -7.402 -1.614 -5.091 1.00 91.19 186 PHE A C 1
ATOM 1545 O O . PHE A 1 186 ? -6.553 -1.910 -4.243 1.00 91.19 186 PHE A O 1
ATOM 1552 N N . TRP A 1 187 ? -8.579 -2.232 -5.153 1.00 90.56 187 TRP A N 1
ATOM 1553 C CA . TRP A 1 187 ? -8.932 -3.353 -4.283 1.00 90.56 187 TRP A CA 1
ATOM 1554 C C . TRP A 1 187 ? -8.525 -4.691 -4.888 1.00 90.56 187 TRP A C 1
ATOM 1556 O O . TRP A 1 187 ? -8.732 -4.951 -6.071 1.00 90.56 187 TRP A O 1
ATOM 1566 N N . ARG A 1 188 ? -8.018 -5.594 -4.045 1.00 86.44 188 ARG A N 1
ATOM 1567 C CA . ARG A 1 188 ? -7.855 -7.009 -4.385 1.00 86.44 188 ARG A CA 1
ATOM 1568 C C . ARG A 1 188 ? -8.402 -7.871 -3.256 1.00 86.44 188 ARG A C 1
ATOM 1570 O O . ARG A 1 188 ? -7.834 -7.930 -2.165 1.00 86.44 188 ARG A O 1
ATOM 1577 N N . LYS A 1 189 ? -9.518 -8.561 -3.521 1.00 85.06 189 LYS A N 1
ATOM 1578 C CA . LYS A 1 189 ? -10.327 -9.241 -2.494 1.00 85.06 189 LYS A CA 1
ATOM 1579 C C . LYS A 1 189 ? -10.723 -8.240 -1.394 1.00 85.06 189 LYS A C 1
ATOM 1581 O O . LYS A 1 189 ? -11.419 -7.273 -1.673 1.00 85.06 189 LYS A O 1
ATOM 1586 N N . ASN A 1 190 ? -10.257 -8.443 -0.163 1.00 84.75 190 ASN A N 1
ATOM 1587 C CA . ASN A 1 190 ? -10.521 -7.558 0.976 1.00 84.75 190 ASN A CA 1
ATOM 1588 C C . ASN A 1 190 ? -9.323 -6.674 1.356 1.00 84.75 190 ASN A C 1
ATOM 1590 O O . ASN A 1 190 ? -9.371 -6.006 2.387 1.00 84.75 190 ASN A O 1
ATOM 1594 N N . ALA A 1 191 ? -8.266 -6.672 0.543 1.00 91.25 191 ALA A N 1
ATOM 1595 C CA . ALA A 1 191 ? -7.081 -5.866 0.780 1.00 91.25 191 ALA A CA 1
ATOM 1596 C C . ALA A 1 191 ? -7.045 -4.657 -0.157 1.00 91.25 191 ALA A C 1
ATOM 1598 O O . ALA A 1 191 ? -7.378 -4.756 -1.341 1.00 91.25 191 ALA A O 1
ATOM 1599 N N . LEU A 1 192 ? -6.621 -3.525 0.391 1.00 94.06 192 LEU A N 1
ATOM 1600 C CA . LEU A 1 192 ? -6.353 -2.308 -0.354 1.00 94.06 192 LEU A CA 1
ATOM 1601 C C . LEU A 1 192 ? -4.897 -2.327 -0.805 1.00 94.06 192 LEU A C 1
ATOM 1603 O O . LEU A 1 192 ? -4.003 -2.439 0.030 1.00 94.06 192 LEU A O 1
ATOM 1607 N N . ILE A 1 193 ? -4.664 -2.226 -2.108 1.00 94.00 193 ILE A N 1
ATOM 1608 C CA . ILE A 1 193 ? -3.323 -2.126 -2.675 1.00 94.00 193 ILE A CA 1
ATOM 1609 C C . ILE A 1 193 ? -3.035 -0.656 -2.957 1.00 94.00 193 ILE A C 1
ATOM 1611 O O . ILE A 1 193 ? -3.848 0.031 -3.582 1.00 94.00 193 ILE A O 1
ATOM 1615 N N . ILE A 1 194 ? -1.888 -0.170 -2.493 1.00 94.50 194 ILE A N 1
ATOM 1616 C CA . ILE A 1 194 ? -1.393 1.181 -2.753 1.00 94.50 194 ILE A CA 1
ATOM 1617 C C . ILE A 1 194 ? -0.007 1.052 -3.365 1.00 94.50 194 ILE A C 1
ATOM 1619 O O . ILE A 1 194 ? 0.846 0.344 -2.838 1.00 94.50 194 ILE A O 1
ATOM 1623 N N . VAL A 1 195 ? 0.204 1.720 -4.491 1.00 93.56 195 VAL A N 1
ATOM 1624 C CA . VAL A 1 195 ? 1.450 1.649 -5.249 1.00 93.56 195 VAL A CA 1
ATOM 1625 C C . VAL A 1 195 ? 2.033 3.039 -5.337 1.00 93.56 195 VAL A C 1
ATOM 1627 O O . VAL A 1 195 ? 1.398 3.901 -5.936 1.00 93.56 195 VAL A O 1
ATOM 1630 N N . TYR A 1 196 ? 3.229 3.244 -4.795 1.00 92.31 196 TYR A N 1
ATOM 1631 C CA . TYR A 1 196 ? 3.952 4.514 -4.858 1.00 92.31 196 TYR A CA 1
ATOM 1632 C C . TYR A 1 196 ? 5.103 4.400 -5.850 1.00 92.31 196 TYR A C 1
ATOM 1634 O O . TYR A 1 196 ? 5.920 3.488 -5.740 1.00 92.31 196 TYR A O 1
ATOM 1642 N N . TYR A 1 197 ? 5.170 5.316 -6.808 1.00 89.94 197 TYR A N 1
ATOM 1643 C CA . TYR A 1 197 ? 6.129 5.281 -7.910 1.00 89.94 197 TYR A CA 1
ATOM 1644 C C . TYR A 1 197 ? 6.535 6.696 -8.321 1.00 89.94 197 TYR A C 1
ATOM 1646 O O . TYR A 1 197 ? 5.850 7.673 -7.996 1.00 89.94 197 TYR A O 1
ATOM 1654 N N . ASN A 1 198 ? 7.655 6.819 -9.029 1.00 85.88 198 ASN A N 1
ATOM 1655 C CA . ASN A 1 198 ? 8.097 8.105 -9.550 1.00 85.88 198 ASN A CA 1
ATOM 1656 C C . ASN A 1 198 ? 7.179 8.553 -10.699 1.00 85.88 198 ASN A C 1
ATOM 1658 O O . ASN A 1 198 ? 6.816 7.747 -11.550 1.00 85.88 198 ASN A O 1
ATOM 1662 N N . ILE A 1 199 ? 6.828 9.840 -10.766 1.00 82.69 199 ILE A N 1
ATOM 1663 C CA . ILE A 1 199 ? 5.996 10.392 -11.848 1.00 82.69 199 ILE A CA 1
ATOM 1664 C C . ILE A 1 199 ? 6.555 10.147 -13.255 1.00 82.69 199 ILE A C 1
ATOM 1666 O O . ILE A 1 199 ? 5.789 10.153 -14.217 1.00 82.69 199 ILE A O 1
ATOM 1670 N N . PHE A 1 200 ? 7.871 9.971 -13.374 1.00 81.56 200 PHE A N 1
ATOM 1671 C CA . PHE A 1 200 ? 8.544 9.737 -14.649 1.00 81.56 200 PHE A CA 1
ATOM 1672 C C . PHE A 1 200 ? 8.562 8.263 -15.063 1.00 81.56 200 PHE A C 1
ATOM 1674 O O . PHE A 1 200 ? 8.928 7.968 -16.198 1.00 81.56 200 PHE A O 1
ATOM 1681 N N . ASP A 1 201 ? 8.182 7.348 -14.168 1.00 82.88 201 ASP A N 1
ATOM 1682 C CA . ASP A 1 201 ? 8.132 5.927 -14.486 1.00 82.88 201 ASP A CA 1
ATOM 1683 C C . ASP A 1 201 ? 6.867 5.584 -15.283 1.00 82.88 201 ASP A C 1
ATOM 1685 O O . ASP A 1 201 ? 5.780 6.134 -15.076 1.00 82.88 201 ASP A O 1
ATOM 1689 N N . ASP A 1 202 ? 7.009 4.612 -16.180 1.00 82.25 202 ASP A N 1
ATOM 1690 C CA . ASP A 1 202 ? 5.915 4.106 -16.997 1.00 82.25 202 ASP A CA 1
ATOM 1691 C C . ASP A 1 202 ? 4.890 3.339 -16.142 1.00 82.25 202 ASP A C 1
ATOM 1693 O O . ASP A 1 202 ? 5.143 2.239 -15.633 1.00 82.25 202 ASP A O 1
ATOM 1697 N N . LYS A 1 203 ? 3.695 3.925 -16.008 1.00 82.69 203 LYS A N 1
ATOM 1698 C CA . LYS A 1 203 ? 2.592 3.365 -15.222 1.00 82.69 203 LYS A CA 1
ATOM 1699 C C . LYS A 1 203 ? 2.125 2.004 -15.751 1.00 82.69 203 LYS A C 1
ATOM 1701 O O . LYS A 1 203 ? 1.760 1.153 -14.939 1.00 82.69 203 LYS A O 1
ATOM 1706 N N . GLU A 1 204 ? 2.098 1.783 -17.064 1.00 83.50 204 GLU A N 1
ATOM 1707 C CA . GLU A 1 204 ? 1.634 0.513 -17.642 1.00 83.50 204 GLU A CA 1
ATOM 1708 C C . GLU A 1 204 ? 2.621 -0.614 -17.345 1.00 83.50 204 GLU A C 1
ATOM 1710 O O . GLU A 1 204 ? 2.222 -1.713 -16.948 1.00 83.50 204 GLU A O 1
ATOM 1715 N N . MET A 1 205 ? 3.919 -0.324 -17.442 1.00 86.00 205 MET A N 1
ATOM 1716 C CA . MET A 1 205 ? 4.973 -1.260 -17.051 1.00 86.00 205 MET A CA 1
ATOM 1717 C C . MET A 1 205 ? 4.925 -1.586 -15.550 1.00 86.00 205 MET A C 1
ATOM 1719 O O . MET A 1 205 ? 5.016 -2.759 -15.165 1.00 86.00 205 MET A O 1
ATOM 1723 N N . ILE A 1 206 ? 4.699 -0.581 -14.697 1.00 87.44 206 ILE A N 1
ATOM 1724 C CA . ILE A 1 206 ? 4.518 -0.785 -13.254 1.00 87.44 206 ILE A CA 1
ATOM 1725 C C . ILE A 1 206 ? 3.306 -1.688 -12.986 1.00 87.44 206 ILE A C 1
ATOM 1727 O O . ILE A 1 206 ? 3.427 -2.668 -12.251 1.00 87.44 206 ILE A O 1
ATOM 1731 N N . LEU A 1 207 ? 2.159 -1.422 -13.621 1.00 86.38 207 LEU A N 1
ATOM 1732 C CA . LEU A 1 207 ? 0.950 -2.246 -13.496 1.00 86.38 207 LEU A CA 1
ATOM 1733 C C . LEU A 1 207 ? 1.196 -3.705 -13.904 1.00 86.38 207 LEU A C 1
ATOM 1735 O O . LEU A 1 207 ? 0.854 -4.610 -13.143 1.00 86.38 207 LEU A O 1
ATOM 1739 N N . LYS A 1 208 ? 1.849 -3.939 -15.052 1.00 85.88 208 LYS A N 1
ATOM 1740 C CA . LYS A 1 208 ? 2.235 -5.287 -15.511 1.00 85.88 208 LYS A CA 1
ATOM 1741 C C . LYS A 1 208 ? 3.127 -5.993 -14.480 1.00 85.88 208 LYS A C 1
ATOM 1743 O O . LYS A 1 208 ? 2.928 -7.173 -14.191 1.00 85.88 208 LYS A O 1
ATOM 1748 N N . THR A 1 209 ? 4.078 -5.273 -13.884 1.00 88.00 209 THR A N 1
ATOM 1749 C CA . THR A 1 209 ? 4.972 -5.823 -12.852 1.00 88.00 209 THR A CA 1
ATOM 1750 C C . THR A 1 209 ? 4.222 -6.173 -11.566 1.00 88.00 209 THR A C 1
ATOM 1752 O O . THR A 1 209 ? 4.464 -7.223 -10.976 1.00 88.00 209 THR A O 1
ATOM 1755 N N . ILE A 1 210 ? 3.276 -5.336 -11.141 1.00 87.25 210 ILE A N 1
ATOM 1756 C CA . ILE A 1 210 ? 2.444 -5.592 -9.956 1.00 87.25 210 ILE A CA 1
ATOM 1757 C C . ILE A 1 210 ? 1.538 -6.797 -10.170 1.00 87.25 210 ILE A C 1
ATOM 1759 O O . ILE A 1 210 ? 1.401 -7.624 -9.271 1.00 87.25 210 ILE A O 1
ATOM 1763 N N . ASP A 1 211 ? 0.932 -6.915 -11.349 1.00 85.31 211 ASP A N 1
ATOM 1764 C CA . ASP A 1 211 ? 0.109 -8.067 -11.704 1.00 85.31 211 ASP A CA 1
ATOM 1765 C C . ASP A 1 211 ? 0.913 -9.372 -11.647 1.00 85.31 211 ASP A C 1
ATOM 1767 O O . ASP A 1 211 ? 0.413 -10.382 -11.138 1.00 85.31 211 ASP A O 1
ATOM 1771 N N . ALA A 1 212 ? 2.167 -9.342 -12.109 1.00 85.94 212 ALA A N 1
ATOM 1772 C CA . ALA A 1 212 ? 3.093 -10.463 -11.997 1.00 85.94 212 ALA A CA 1
ATOM 1773 C C . ALA A 1 212 ? 3.477 -10.748 -10.533 1.00 85.94 212 ALA A C 1
ATOM 1775 O O . ALA A 1 212 ? 3.365 -11.889 -10.085 1.00 85.94 212 ALA A O 1
ATOM 1776 N N . TYR A 1 213 ? 3.855 -9.721 -9.764 1.00 86.38 213 TYR A N 1
ATOM 1777 C CA . TYR A 1 213 ? 4.248 -9.841 -8.354 1.00 86.38 213 TYR A CA 1
ATOM 1778 C C . TYR A 1 213 ? 3.122 -10.380 -7.466 1.00 86.38 213 TYR A C 1
ATOM 1780 O O . TYR A 1 213 ? 3.314 -11.325 -6.703 1.00 86.38 213 TYR A O 1
ATOM 1788 N N . LEU A 1 214 ? 1.919 -9.818 -7.592 1.00 83.38 214 LEU A N 1
ATOM 1789 C CA . LEU A 1 214 ? 0.745 -10.249 -6.835 1.00 83.38 214 LEU A CA 1
ATOM 1790 C C . LEU A 1 214 ? 0.141 -11.555 -7.380 1.00 83.38 214 LEU A C 1
ATOM 1792 O O . LEU A 1 214 ? -0.873 -12.022 -6.857 1.00 83.38 214 LEU A O 1
ATOM 1796 N N . GLY A 1 215 ? 0.714 -12.116 -8.449 1.00 73.19 215 GLY A N 1
ATOM 1797 C CA . GLY A 1 215 ? 0.271 -13.339 -9.097 1.00 73.19 215 GLY A CA 1
ATOM 1798 C C . GLY A 1 215 ? -1.154 -13.232 -9.627 1.00 73.19 215 GLY A C 1
ATOM 1799 O O . GLY A 1 215 ? -2.096 -13.716 -8.997 1.00 73.19 215 GLY A O 1
ATOM 1800 N N . LYS A 1 216 ? -1.359 -12.637 -10.805 1.00 53.62 216 LYS A N 1
ATOM 1801 C CA . LYS A 1 216 ? -2.486 -13.045 -11.655 1.00 53.62 216 LYS A CA 1
ATOM 1802 C C . LYS A 1 216 ? -2.238 -14.499 -12.081 1.00 53.62 216 LYS A C 1
ATOM 1804 O O . LYS A 1 216 ? -1.660 -14.756 -13.128 1.00 53.62 216 LYS A O 1
ATOM 1809 N N . LYS A 1 217 ? -2.710 -15.472 -11.297 1.00 36.34 217 LYS A N 1
ATOM 1810 C CA . LYS A 1 217 ? -3.401 -16.572 -11.970 1.00 36.34 217 LYS A CA 1
ATOM 1811 C C . LYS A 1 217 ? -4.690 -15.935 -12.468 1.00 36.34 217 LYS A C 1
ATOM 1813 O O . LYS A 1 217 ? -5.503 -15.517 -11.649 1.00 36.34 217 LYS A O 1
ATOM 1818 N N . SER A 1 218 ? -4.793 -15.746 -13.781 1.00 32.22 218 SER A N 1
ATOM 1819 C CA . SER A 1 218 ? -6.094 -15.741 -14.441 1.00 32.22 218 SER A CA 1
ATOM 1820 C C . SER A 1 218 ? -6.908 -16.874 -13.818 1.00 32.22 218 SER A C 1
ATOM 1822 O O . SER A 1 218 ? -6.434 -18.015 -13.814 1.00 32.22 218 SER A O 1
ATOM 1824 N N . GLU A 1 219 ? -8.029 -16.537 -13.184 1.00 29.67 219 GLU A N 1
ATOM 1825 C CA . GLU A 1 219 ? -9.081 -17.532 -12.962 1.00 29.67 219 GLU A CA 1
ATOM 1826 C C . GLU A 1 219 ? -9.486 -18.151 -14.303 1.00 29.67 219 GLU A C 1
ATOM 1828 O O . GLU A 1 219 ? -9.460 -17.414 -15.320 1.00 29.67 219 GLU A O 1
#

Nearest PDB structures (foldseek):
  8t17-assembly1_A  TM=6.515E-01  e=9.521E+00  Aequorea victoria
  7rec-assembly1_G-2  TM=6.735E-01  e=8.075E+00  Homo sapiens
  3soa-assembly1_A  TM=6.366E-01  e=6.849E+00  Homo sapiens

Mean predicted aligned error: 15.39 Å

pLDDT: mean 72.18, std 21.19, range [28.09, 95.94]

Solvent-accessible surface area (backbone atoms only — not comparable to full-atom values): 13393 Å² total; per-residue (Å²): 140,80,85,83,81,84,77,80,85,74,86,87,80,90,81,83,66,72,65,61,55,54,54,52,52,51,50,52,54,50,53,53,52,53,61,58,58,71,70,71,81,79,83,93,70,89,76,74,90,66,88,71,78,79,77,76,87,77,75,78,68,58,66,42,81,78,44,77,49,50,33,35,38,66,86,48,73,42,61,73,48,93,82,58,55,61,71,57,53,51,46,48,44,62,66,51,52,47,42,49,53,46,56,77,33,64,92,46,47,82,82,62,74,65,60,74,79,67,58,50,33,38,37,43,39,34,34,36,39,36,50,43,69,49,99,82,71,44,84,44,74,47,62,35,36,40,39,39,35,36,64,60,79,92,44,52,71,60,51,54,49,49,51,70,74,40,44,87,54,72,45,80,45,76,37,93,55,100,51,72,40,36,30,38,30,32,63,54,93,82,29,41,38,39,38,40,33,46,69,86,53,62,63,66,60,50,49,54,42,48,43,59,73,74,53,70,71,76,126

Organism: NCBI:txid596085

Foldseek 3Di:
DDDDDDDDPDPPDPDDDPVVVVVVVVVVVVVVVVVVVVVPDDDDDDDDPPPPPVDPPDDPWDKDWPDKFKWKDALAIGGPDPPDDRVVVVVCCVQPVLQQVCQLCVVPCVVLVDDSSRFIWIWIKTWMWTWDQGPVRDIDIWIKIKIKTAGDPVPVSVLVSCCVSAPQDWDWTQGDDPAQKIWTWHDDPRIIIIMITHPPDDPVSVVVNVCVVVDPPPD

Radius of gyration: 24.8 Å; Cα contacts (8 Å, |Δi|>4): 259; chains: 1; bounding box: 38×73×86 Å

Sequence (219 aa):
MKLREIHRVVSNQTIKNTYLVKYFVSFFVLFNLLFVSSVTAKDTSSCHTTLQFLHKDSCKTDFKVLEFIEYAWNKKAYPKETRTAIPQIVHIHRLYIIPYFESLTQRDRKSLNIKITNIRYNCQHTFLNASYKNDNDSICNAHFVIDKLEFPSDQQNLLNYLKRKIDNEPIKVDVASESPTLCFTFWRKNALIIVYYNIFDDKEMILKTIDAYLGKKSE